Protein AF-A0A5B8YYS9-F1 (afdb_monomer_lite)

Structure (mmCIF, N/CA/C/O backbone):
data_AF-A0A5B8YYS9-F1
#
_entry.id   AF-A0A5B8YYS9-F1
#
loop_
_atom_site.group_PDB
_atom_site.id
_atom_site.type_symbol
_atom_site.label_atom_id
_atom_site.label_alt_id
_atom_site.label_comp_id
_atom_site.label_asym_id
_atom_site.label_entity_id
_atom_site.label_seq_id
_atom_site.pdbx_PDB_ins_code
_atom_site.Cartn_x
_atom_site.Cartn_y
_atom_site.Cartn_z
_atom_site.occupancy
_atom_site.B_iso_or_equiv
_atom_site.auth_seq_id
_atom_site.auth_comp_id
_atom_site.auth_asym_id
_atom_site.auth_atom_id
_atom_site.pdbx_PDB_model_num
ATOM 1 N N . GLY A 1 1 ? -18.883 -0.684 -18.710 1.00 26.62 1 GLY A N 1
ATOM 2 C CA . GLY A 1 1 ? -19.585 -1.918 -18.301 1.00 26.62 1 GLY A CA 1
ATOM 3 C C . GLY A 1 1 ? -18.703 -2.652 -17.319 1.00 26.62 1 GLY A C 1
ATOM 4 O O . GLY A 1 1 ? -17.551 -2.887 -17.649 1.00 26.62 1 GLY A O 1
ATOM 5 N N . GLY A 1 2 ? -19.198 -2.894 -16.104 1.00 34.56 2 GLY A N 1
ATOM 6 C CA . GLY A 1 2 ? -18.393 -3.260 -14.935 1.00 34.56 2 GLY A CA 1
ATOM 7 C C . GLY A 1 2 ? -17.534 -4.514 -15.106 1.00 34.56 2 GLY A C 1
ATOM 8 O O . GLY A 1 2 ? -18.063 -5.604 -15.291 1.00 34.56 2 GLY A O 1
ATOM 9 N N . LYS A 1 3 ? -16.212 -4.347 -15.001 1.00 38.50 3 LYS A N 1
ATOM 10 C CA . LYS A 1 3 ? -15.221 -5.416 -14.777 1.00 38.50 3 LYS A CA 1
ATOM 11 C C . LYS A 1 3 ? -14.017 -4.896 -13.969 1.00 38.50 3 LYS A C 1
ATOM 13 O O . LYS A 1 3 ? -12.880 -5.212 -14.281 1.00 38.50 3 LYS A O 1
ATOM 18 N N . ALA A 1 4 ? -14.258 -4.069 -12.950 1.00 41.12 4 ALA A N 1
ATOM 19 C CA . ALA A 1 4 ? -13.189 -3.593 -12.058 1.00 41.12 4 ALA A CA 1
ATOM 20 C C . ALA A 1 4 ? -12.926 -4.534 -10.864 1.00 41.12 4 ALA A C 1
ATOM 22 O O . ALA A 1 4 ? -11.917 -4.411 -10.179 1.00 41.12 4 ALA A O 1
ATOM 23 N N . LEU A 1 5 ? -13.802 -5.515 -10.623 1.00 44.19 5 LEU A N 1
ATOM 24 C CA . LEU A 1 5 ? -13.553 -6.563 -9.637 1.00 44.19 5 LEU A CA 1
ATOM 25 C C . LEU A 1 5 ? -12.814 -7.703 -10.335 1.00 44.19 5 LEU A C 1
ATOM 27 O O . LEU A 1 5 ? -13.316 -8.220 -11.336 1.00 44.19 5 LEU A O 1
ATOM 31 N N . LYS A 1 6 ? -11.639 -8.094 -9.817 1.00 52.62 6 LYS A N 1
ATOM 32 C CA . LYS A 1 6 ? -10.953 -9.335 -10.216 1.00 52.62 6 LYS A CA 1
ATOM 33 C C . LYS A 1 6 ? -11.982 -10.473 -10.137 1.00 52.62 6 LYS A C 1
ATOM 35 O O . LYS A 1 6 ? -12.333 -10.917 -9.047 1.00 52.62 6 LYS A O 1
ATOM 40 N N . LEU A 1 7 ? -12.517 -10.892 -11.287 1.00 55.00 7 LEU A N 1
ATOM 41 C CA . LEU A 1 7 ? -13.361 -12.081 -11.388 1.00 55.00 7 LEU A CA 1
ATOM 42 C C . LEU A 1 7 ? -12.567 -13.258 -10.808 1.00 55.00 7 LEU A C 1
ATOM 44 O O . LEU A 1 7 ? -11.344 -13.262 -10.961 1.00 55.00 7 LEU A O 1
ATOM 48 N N . PRO A 1 8 ? -13.209 -14.243 -10.155 1.00 60.12 8 PRO A N 1
ATOM 49 C CA . PRO A 1 8 ? -12.494 -15.412 -9.664 1.00 60.12 8 PRO A CA 1
ATOM 50 C C . PRO A 1 8 ? -11.704 -16.040 -10.819 1.00 60.12 8 PRO A C 1
ATOM 52 O O . PRO A 1 8 ? -12.274 -16.506 -11.806 1.00 60.12 8 PRO A O 1
ATOM 55 N N . ILE A 1 9 ? -10.376 -15.979 -10.714 1.00 67.06 9 ILE A N 1
ATOM 56 C CA . ILE A 1 9 ? -9.458 -16.512 -11.717 1.00 67.06 9 ILE A CA 1
ATOM 57 C C . ILE A 1 9 ? -9.332 -18.003 -11.426 1.00 67.06 9 ILE A C 1
ATOM 59 O O . ILE A 1 9 ? -8.977 -18.393 -10.316 1.00 67.06 9 ILE A O 1
ATOM 63 N N . ALA A 1 10 ? -9.641 -18.848 -12.405 1.00 74.50 10 ALA A N 1
ATOM 64 C CA . ALA A 1 10 ? -9.406 -20.277 -12.268 1.00 74.50 10 ALA A CA 1
ATOM 65 C C . ALA A 1 10 ? -7.897 -20.555 -12.323 1.00 74.50 10 ALA A C 1
ATOM 67 O O . ALA A 1 10 ? -7.208 -20.080 -13.228 1.00 74.50 10 ALA A O 1
ATOM 68 N N . TYR A 1 11 ? -7.385 -21.344 -11.378 1.00 79.06 11 TYR A N 1
ATOM 69 C CA . TYR A 1 11 ? -6.013 -21.832 -11.441 1.00 79.06 11 TYR A CA 1
ATOM 70 C C . TYR A 1 11 ? -5.857 -22.806 -12.616 1.00 79.06 11 TYR A C 1
ATOM 72 O O . TYR A 1 11 ? -6.584 -23.792 -12.706 1.00 79.06 11 TYR A O 1
ATOM 80 N N . GLN A 1 12 ? -4.920 -22.521 -13.522 1.00 80.38 12 GLN A N 1
ATOM 81 C CA . GLN A 1 12 ? -4.641 -23.342 -14.712 1.00 80.38 12 GLN A CA 1
ATOM 82 C C . GLN A 1 12 ? -3.213 -23.918 -14.716 1.00 80.38 12 GLN A C 1
ATOM 84 O O . GLN A 1 12 ? -2.755 -24.426 -15.738 1.00 80.38 12 GLN A O 1
ATOM 89 N N . GLY A 1 13 ? -2.490 -23.793 -13.598 1.00 79.94 13 GLY A N 1
ATOM 90 C CA . GLY A 1 13 ? -1.124 -24.294 -13.449 1.00 79.94 13 GLY A CA 1
ATOM 91 C C . GLY A 1 13 ? -1.053 -25.757 -13.004 1.00 79.94 13 GLY A C 1
ATOM 92 O O . GLY A 1 13 ? -2.068 -26.426 -12.811 1.00 79.94 13 GLY A O 1
ATOM 93 N N . SER A 1 14 ? 0.172 -26.251 -12.836 1.00 85.75 14 SER A N 1
ATOM 94 C CA . SER A 1 14 ? 0.454 -27.599 -12.337 1.00 85.75 14 SER A CA 1
ATOM 95 C C . SER A 1 14 ? 0.008 -27.776 -10.881 1.00 85.75 14 SER A C 1
ATOM 97 O O . SER A 1 14 ? 0.222 -26.903 -10.049 1.00 85.75 14 SER A O 1
ATOM 99 N N . ILE A 1 15 ? -0.590 -28.924 -10.545 1.00 87.75 15 ILE A N 1
ATOM 100 C CA . ILE A 1 15 ? -1.061 -29.219 -9.180 1.00 87.75 15 ILE A CA 1
ATOM 101 C C . ILE A 1 15 ? 0.126 -29.647 -8.303 1.00 87.75 15 ILE A C 1
ATOM 103 O O . ILE A 1 15 ? 0.276 -30.810 -7.936 1.00 87.75 15 ILE A O 1
ATOM 107 N N . ASP A 1 16 ? 0.988 -28.691 -7.981 1.00 90.88 16 ASP A N 1
ATOM 108 C CA . ASP A 1 16 ? 2.081 -28.834 -7.028 1.00 90.88 16 ASP A CA 1
ATOM 109 C C . ASP A 1 16 ? 2.123 -27.641 -6.071 1.00 90.88 16 ASP A C 1
ATOM 111 O O . ASP A 1 16 ? 1.700 -26.527 -6.392 1.00 90.88 16 ASP A O 1
ATOM 115 N N . ILE A 1 17 ? 2.613 -27.900 -4.856 1.00 88.12 17 ILE A N 1
ATOM 116 C CA . ILE A 1 17 ? 2.619 -26.922 -3.762 1.00 88.12 17 ILE A CA 1
ATOM 117 C C . ILE A 1 17 ? 3.309 -25.607 -4.181 1.00 88.12 17 ILE A C 1
ATOM 119 O O . ILE A 1 17 ? 2.705 -24.554 -3.971 1.00 88.12 17 ILE A O 1
ATOM 123 N N . PRO A 1 18 ? 4.509 -25.610 -4.799 1.00 87.75 18 PRO A N 1
ATOM 124 C CA . PRO A 1 18 ? 5.159 -24.377 -5.245 1.00 87.75 18 PRO A CA 1
ATOM 125 C C . PRO A 1 18 ? 4.313 -23.532 -6.204 1.00 87.75 18 PRO A C 1
ATOM 127 O O . PRO A 1 18 ? 4.156 -22.328 -5.977 1.00 87.75 18 PRO A O 1
ATOM 130 N N . ASN A 1 19 ? 3.741 -24.137 -7.249 1.00 79.19 19 ASN A N 1
ATOM 131 C CA . ASN A 1 19 ? 2.972 -23.397 -8.248 1.00 79.19 19 ASN A CA 1
ATOM 132 C C . ASN A 1 19 ? 1.630 -22.893 -7.695 1.00 79.19 19 ASN A C 1
ATOM 134 O O . ASN A 1 19 ? 1.211 -21.783 -8.030 1.00 79.19 19 ASN A O 1
ATOM 138 N N . ILE A 1 20 ? 0.975 -23.656 -6.816 1.00 86.44 20 ILE A N 1
ATOM 139 C CA . ILE A 1 20 ? -0.257 -23.225 -6.138 1.00 86.44 20 ILE A CA 1
ATOM 140 C C . ILE A 1 20 ? 0.032 -22.061 -5.185 1.00 86.44 20 ILE A C 1
ATOM 142 O O . ILE A 1 20 ? -0.716 -21.081 -5.166 1.00 86.44 20 ILE A O 1
ATOM 146 N N . LEU A 1 21 ? 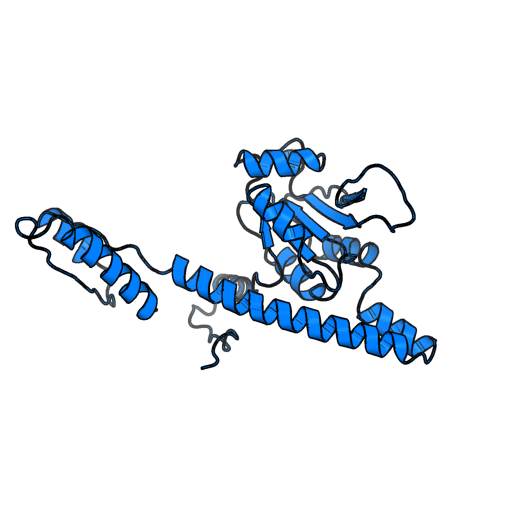1.118 -22.134 -4.409 1.00 83.19 21 LEU A N 1
ATOM 147 C CA . LEU A 1 21 ? 1.503 -21.072 -3.475 1.00 83.19 21 LEU A CA 1
ATOM 148 C C . LEU A 1 21 ? 1.897 -19.791 -4.209 1.00 83.19 21 LEU A C 1
ATOM 150 O O . LEU A 1 21 ? 1.438 -18.713 -3.840 1.00 83.19 21 LEU A O 1
ATOM 154 N N . SER A 1 22 ? 2.709 -19.900 -5.263 1.00 80.56 22 SER A N 1
ATOM 155 C CA . SER A 1 22 ? 3.102 -18.754 -6.085 1.00 80.56 22 SER A CA 1
ATOM 156 C C . SER A 1 22 ? 1.881 -18.060 -6.691 1.00 80.56 22 SER A C 1
ATOM 158 O O . SER A 1 22 ? 1.742 -16.840 -6.574 1.00 80.56 22 SER A O 1
ATOM 160 N N . TRP A 1 23 ? 0.948 -18.837 -7.249 1.00 80.81 23 TRP A N 1
ATOM 161 C CA . TRP A 1 23 ? -0.298 -18.299 -7.780 1.00 80.81 23 TRP A CA 1
ATOM 162 C C . TRP A 1 23 ? -1.154 -17.643 -6.693 1.00 80.81 23 TRP A C 1
ATOM 164 O O . TRP A 1 23 ? -1.556 -16.493 -6.851 1.00 80.81 23 TRP A O 1
ATOM 174 N N . SER A 1 24 ? -1.349 -18.310 -5.553 1.00 82.25 24 SER A N 1
ATOM 175 C CA . SER A 1 24 ? -2.135 -17.772 -4.434 1.00 82.25 24 SER A CA 1
ATOM 176 C C . SER A 1 24 ? -1.579 -16.437 -3.928 1.00 82.25 24 SER A C 1
ATOM 178 O O . SER A 1 24 ? -2.341 -15.508 -3.669 1.00 82.25 24 SER A O 1
ATOM 180 N N . LEU A 1 25 ? -0.251 -16.304 -3.838 1.00 80.38 25 LEU A N 1
ATOM 181 C CA . LEU A 1 25 ? 0.405 -15.049 -3.459 1.00 80.38 25 LEU A CA 1
ATOM 182 C C . LEU A 1 25 ? 0.214 -13.954 -4.516 1.00 80.38 25 LEU A C 1
ATOM 184 O O . LEU A 1 25 ? -0.001 -12.801 -4.151 1.00 80.38 25 LEU A O 1
ATOM 188 N N . SER A 1 26 ? 0.240 -14.302 -5.807 1.00 76.00 26 SER A N 1
ATOM 189 C CA . SER A 1 26 ? -0.022 -13.353 -6.901 1.00 76.00 26 SER A CA 1
ATOM 190 C C . SER A 1 26 ? -1.466 -12.836 -6.926 1.00 76.00 26 SER A C 1
ATOM 192 O O . SER A 1 26 ? -1.740 -11.760 -7.456 1.00 76.00 26 SER A O 1
ATOM 194 N N . CYS A 1 27 ? -2.403 -13.578 -6.330 1.00 79.25 27 CYS A N 1
ATOM 195 C CA . CYS A 1 27 ? -3.799 -13.165 -6.231 1.00 79.25 27 CYS A CA 1
ATOM 196 C C . CYS A 1 27 ? -4.036 -12.090 -5.161 1.00 79.25 27 CYS A C 1
ATOM 198 O O . CYS A 1 27 ? -5.077 -11.430 -5.200 1.00 79.25 27 CYS A O 1
ATOM 200 N N . ILE A 1 28 ? -3.101 -11.882 -4.226 1.00 82.00 28 ILE A N 1
ATOM 201 C CA . ILE A 1 28 ? -3.232 -10.836 -3.209 1.00 82.00 28 ILE A CA 1
ATOM 202 C C . ILE A 1 28 ? -3.090 -9.476 -3.897 1.00 82.00 28 ILE A C 1
ATOM 204 O O . ILE A 1 28 ? -2.029 -9.124 -4.406 1.00 82.00 28 ILE A O 1
ATOM 208 N N . SER A 1 29 ? -4.181 -8.710 -3.929 1.00 81.06 29 SER A N 1
ATOM 209 C CA . SER A 1 29 ? -4.201 -7.387 -4.555 1.00 81.06 29 SER A CA 1
ATOM 210 C C . SER A 1 29 ? -3.235 -6.425 -3.858 1.00 81.06 29 SER A C 1
ATOM 212 O O . SER A 1 29 ? -3.155 -6.401 -2.633 1.00 81.06 29 SER A O 1
ATOM 214 N N . SER A 1 30 ? -2.564 -5.565 -4.616 1.00 83.56 30 SER A N 1
ATOM 215 C CA . SER A 1 30 ? -1.793 -4.437 -4.079 1.00 83.56 30 SER A CA 1
ATOM 216 C C . SER A 1 30 ? -2.654 -3.195 -3.806 1.00 83.56 30 SER A C 1
ATOM 218 O O . SER A 1 30 ? -2.122 -2.188 -3.354 1.00 83.56 30 SER A O 1
ATOM 220 N N . SER A 1 31 ? -3.976 -3.251 -4.025 1.00 84.69 31 SER A N 1
ATOM 221 C CA . SER A 1 31 ? -4.892 -2.097 -3.923 1.00 84.69 31 SER A CA 1
ATOM 222 C C . SER A 1 31 ? -4.945 -1.408 -2.568 1.00 84.69 31 SER A C 1
ATOM 224 O O . SER A 1 31 ? -5.160 -0.203 -2.519 1.00 84.69 31 SER A O 1
ATOM 226 N N . ALA A 1 32 ? -4.691 -2.134 -1.482 1.00 89.00 32 ALA A N 1
ATOM 227 C CA . ALA A 1 32 ? -4.615 -1.555 -0.144 1.00 89.00 32 ALA A CA 1
ATOM 228 C C . ALA A 1 32 ? -3.239 -0.938 0.175 1.00 89.00 32 ALA A C 1
ATOM 230 O O . ALA A 1 32 ? -3.023 -0.513 1.301 1.00 89.00 32 ALA A O 1
ATOM 231 N N . THR A 1 33 ? -2.293 -0.919 -0.772 1.00 93.00 33 THR A N 1
ATOM 232 C CA . THR A 1 33 ? -0.940 -0.366 -0.595 1.00 93.00 33 THR A CA 1
ATOM 233 C C . THR A 1 33 ? -0.590 0.646 -1.678 1.00 93.00 33 THR A C 1
ATOM 235 O O . THR A 1 33 ? -1.014 0.519 -2.826 1.00 93.00 33 THR A O 1
ATOM 238 N N . HIS A 1 34 ? 0.235 1.633 -1.345 1.00 92.62 34 HIS A N 1
ATOM 239 C CA . HIS A 1 34 ? 0.765 2.610 -2.297 1.00 92.62 34 HIS A CA 1
ATOM 240 C C . HIS A 1 34 ? 2.277 2.467 -2.424 1.00 92.62 34 HIS A C 1
ATOM 242 O O . HIS A 1 34 ? 2.970 2.251 -1.432 1.00 92.62 34 HIS A O 1
ATOM 248 N N . ARG A 1 35 ? 2.802 2.539 -3.651 1.00 92.06 35 ARG A N 1
ATOM 249 C CA . ARG A 1 35 ? 4.248 2.467 -3.893 1.00 92.06 35 ARG A CA 1
ATOM 250 C C . ARG A 1 35 ? 4.806 3.880 -3.954 1.00 92.06 35 ARG A C 1
ATOM 252 O O . ARG A 1 35 ? 4.309 4.691 -4.723 1.00 92.06 35 ARG A O 1
ATOM 259 N N . ILE A 1 36 ? 5.832 4.135 -3.157 1.00 94.62 36 ILE A N 1
ATOM 260 C CA . ILE A 1 36 ? 6.421 5.454 -2.957 1.00 94.62 36 ILE A CA 1
ATOM 261 C C . ILE A 1 36 ? 7.862 5.404 -3.457 1.00 94.62 36 ILE A C 1
ATOM 263 O O . ILE A 1 36 ? 8.711 4.746 -2.855 1.00 94.62 36 ILE A O 1
ATOM 267 N N . HIS A 1 37 ? 8.147 6.074 -4.569 1.00 92.25 37 HIS A N 1
ATOM 268 C CA . HIS A 1 37 ? 9.477 6.081 -5.187 1.00 92.25 37 HIS A CA 1
ATOM 269 C C . HIS A 1 37 ? 10.209 7.407 -4.986 1.00 92.25 37 HIS A C 1
ATOM 271 O O . HIS A 1 37 ? 11.427 7.473 -5.161 1.00 92.25 37 HIS A O 1
ATOM 277 N N . ASN A 1 38 ? 9.471 8.469 -4.679 1.00 92.88 38 ASN A N 1
ATOM 278 C CA . ASN A 1 38 ? 9.966 9.833 -4.581 1.00 92.88 38 ASN A CA 1
ATOM 279 C C . ASN A 1 38 ? 9.089 10.663 -3.622 1.00 92.88 38 ASN A C 1
ATOM 281 O O . ASN A 1 38 ? 8.085 10.177 -3.101 1.00 92.88 38 ASN A O 1
ATOM 285 N N . ASP A 1 39 ? 9.483 11.913 -3.390 1.00 91.88 39 ASP A N 1
ATOM 286 C CA . ASP A 1 39 ? 8.797 12.814 -2.458 1.00 91.88 39 ASP A CA 1
ATOM 287 C C . ASP A 1 39 ? 7.383 13.206 -2.886 1.00 91.88 39 ASP A C 1
ATOM 289 O O . ASP A 1 39 ? 6.530 13.433 -2.034 1.00 91.88 39 ASP A O 1
ATOM 293 N N . VAL A 1 40 ? 7.117 13.260 -4.192 1.00 93.75 40 VAL A N 1
ATOM 294 C CA . VAL A 1 40 ? 5.779 13.552 -4.718 1.00 93.75 40 VAL A CA 1
ATOM 295 C C . VAL A 1 40 ? 4.838 12.395 -4.389 1.00 93.75 40 VAL A C 1
ATOM 297 O O . VAL A 1 40 ? 3.749 12.619 -3.864 1.00 93.75 40 VAL A O 1
ATOM 300 N N . ASP A 1 41 ? 5.284 11.153 -4.597 1.00 94.25 41 ASP A N 1
ATOM 301 C CA . ASP A 1 41 ? 4.525 9.961 -4.204 1.00 94.25 41 ASP A CA 1
ATOM 302 C C . ASP A 1 41 ? 4.282 9.935 -2.685 1.00 94.25 41 ASP A C 1
ATOM 304 O O . ASP A 1 41 ? 3.207 9.541 -2.235 1.00 94.25 41 ASP A O 1
ATOM 308 N N . LEU A 1 42 ? 5.272 10.361 -1.891 1.00 93.81 42 LEU A N 1
ATOM 309 C CA . LEU A 1 42 ? 5.173 10.413 -0.432 1.00 93.81 42 LEU A CA 1
ATOM 310 C C . LEU A 1 42 ? 4.139 11.454 0.026 1.00 93.81 42 LEU A C 1
ATOM 312 O O . LEU A 1 42 ? 3.304 11.148 0.874 1.00 93.81 42 LEU A O 1
ATOM 316 N N . ALA A 1 43 ? 4.136 12.646 -0.572 1.00 92.06 43 ALA A N 1
ATOM 317 C CA . ALA A 1 43 ? 3.129 13.671 -0.300 1.00 92.06 43 ALA A CA 1
ATOM 318 C C . ALA A 1 43 ? 1.720 13.199 -0.702 1.00 92.06 43 ALA A C 1
ATOM 320 O O . ALA A 1 43 ? 0.760 13.351 0.054 1.00 92.06 43 ALA A O 1
ATOM 321 N N . HIS A 1 44 ? 1.583 12.549 -1.863 1.00 92.06 44 HIS A N 1
ATOM 322 C CA . HIS A 1 44 ? 0.312 11.952 -2.283 1.00 92.06 44 HIS A CA 1
ATOM 323 C C . HIS A 1 44 ? -0.148 10.818 -1.371 1.00 92.06 44 HIS A C 1
ATOM 325 O O . HIS A 1 44 ? -1.351 10.647 -1.185 1.00 92.06 44 HIS A O 1
ATOM 331 N N . PHE A 1 45 ? 0.783 10.047 -0.811 1.00 93.81 45 PHE A N 1
ATOM 332 C CA . PHE A 1 45 ? 0.487 9.025 0.183 1.00 93.81 45 PHE A CA 1
ATOM 333 C C . PHE A 1 45 ? -0.092 9.639 1.464 1.00 93.81 45 PHE A C 1
ATOM 335 O O . PHE A 1 45 ? -1.079 9.121 1.974 1.00 93.81 45 PHE A O 1
ATOM 342 N N . PHE A 1 46 ? 0.451 10.761 1.937 1.00 91.94 46 PHE A N 1
ATOM 343 C CA . PHE A 1 46 ? -0.057 11.460 3.123 1.00 91.94 46 PHE A CA 1
ATOM 344 C C . PHE A 1 46 ? -1.364 12.220 2.907 1.00 91.94 46 PHE A C 1
ATOM 346 O O . PHE A 1 46 ? -2.125 12.430 3.850 1.00 91.94 46 PHE A O 1
ATOM 353 N N . ALA A 1 47 ? -1.655 12.602 1.666 1.00 91.00 47 ALA A N 1
ATOM 354 C CA . ALA A 1 47 ? -2.916 13.231 1.294 1.00 91.00 47 ALA A CA 1
ATOM 355 C C . ALA A 1 47 ? -4.066 12.226 1.077 1.00 91.00 47 ALA A C 1
ATOM 357 O O . ALA A 1 47 ? -5.179 12.639 0.738 1.00 91.00 47 ALA A O 1
ATOM 358 N N . GLN A 1 48 ? -3.820 10.919 1.234 1.00 90.81 48 GLN A N 1
ATOM 359 C CA . GLN A 1 48 ? -4.853 9.907 1.035 1.00 90.81 48 GLN A CA 1
ATOM 360 C C . GLN A 1 48 ? -5.979 10.036 2.051 1.00 90.81 48 GLN A C 1
ATOM 362 O O . GLN A 1 48 ? -5.777 10.358 3.220 1.00 90.81 48 GLN A O 1
ATOM 367 N N . TYR A 1 49 ? -7.180 9.702 1.587 1.00 91.25 49 TYR A N 1
ATOM 368 C CA . TYR A 1 49 ? -8.378 9.614 2.415 1.00 91.25 49 TYR A CA 1
ATOM 369 C C . TYR A 1 49 ? -8.686 10.905 3.191 1.00 91.25 49 TYR A C 1
ATOM 371 O O . TYR A 1 49 ? -8.813 10.877 4.417 1.00 91.25 49 TYR A O 1
ATOM 379 N N . PRO A 1 50 ? -8.882 12.047 2.503 1.00 89.56 50 PRO A N 1
ATOM 380 C CA . PRO A 1 50 ? -9.071 13.353 3.141 1.00 89.56 50 PRO A CA 1
ATOM 381 C C . PRO A 1 50 ? -10.269 13.435 4.103 1.00 89.56 50 PRO A C 1
ATOM 383 O O . PRO A 1 50 ? -10.303 14.331 4.941 1.00 89.56 50 PRO A O 1
ATOM 386 N N . GLN A 1 51 ? -11.245 12.520 4.020 1.00 91.94 51 GLN A N 1
ATOM 387 C CA . GLN A 1 51 ? -12.345 12.439 4.997 1.00 91.94 51 GLN A CA 1
ATOM 388 C C . GLN A 1 51 ? -11.901 11.899 6.368 1.00 91.94 51 GLN A C 1
ATOM 390 O O . GLN A 1 51 ? -12.578 12.132 7.368 1.00 91.94 51 GLN A O 1
ATOM 395 N N . TYR A 1 52 ? -10.765 11.202 6.425 1.00 91.00 52 TYR A N 1
ATOM 396 C CA . TYR A 1 52 ? -10.179 10.637 7.638 1.00 91.00 52 TYR A CA 1
ATOM 397 C C . TYR A 1 52 ? -8.681 10.988 7.735 1.00 91.00 52 TYR A C 1
ATOM 399 O O . TYR A 1 52 ? -7.830 10.099 7.755 1.00 91.00 52 TYR A O 1
ATOM 407 N N . PRO A 1 53 ? -8.332 12.284 7.845 1.00 86.94 53 PRO A N 1
ATOM 408 C CA . 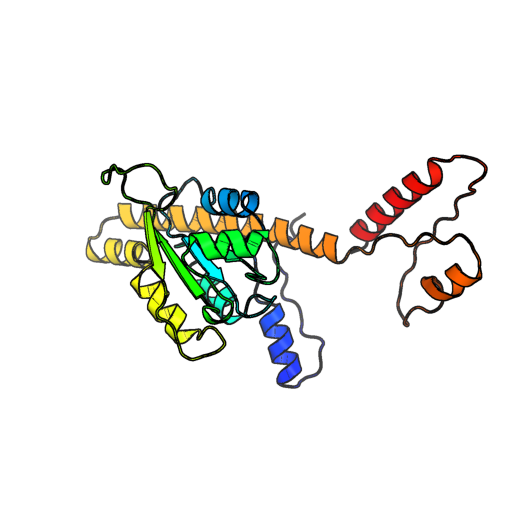PRO A 1 53 ? -6.947 12.760 7.772 1.00 86.94 53 PRO A CA 1
ATOM 409 C C . PRO A 1 53 ? -6.098 12.392 8.999 1.00 86.94 53 PRO A C 1
ATOM 411 O O . PRO A 1 53 ? -4.900 12.661 9.029 1.00 86.94 53 PRO A O 1
ATOM 414 N N . THR A 1 54 ? -6.719 11.836 10.040 1.00 87.94 54 THR A N 1
ATOM 415 C CA . THR A 1 54 ? -6.062 11.380 11.270 1.00 87.94 54 THR A CA 1
ATOM 416 C C . THR A 1 54 ? -5.740 9.887 11.249 1.00 87.94 54 THR A C 1
ATOM 418 O O . THR A 1 54 ? -5.212 9.374 12.237 1.00 87.94 54 THR A O 1
ATOM 421 N N . LEU A 1 55 ? -6.051 9.171 10.157 1.00 91.88 55 LEU A N 1
ATOM 422 C CA . LEU A 1 55 ? -5.694 7.759 10.046 1.00 91.88 55 LEU A CA 1
ATOM 423 C C . LEU A 1 55 ? -4.174 7.586 10.165 1.00 91.88 55 LEU A C 1
ATOM 425 O O . LEU A 1 55 ? -3.408 8.337 9.550 1.00 91.88 55 LEU A O 1
ATOM 429 N N . PRO A 1 56 ? -3.713 6.584 10.929 1.00 94.56 56 PRO A N 1
ATOM 430 C CA . PRO A 1 56 ? -2.301 6.267 10.973 1.00 94.56 56 PRO A CA 1
ATOM 431 C C . PRO A 1 56 ? -1.811 5.823 9.594 1.00 94.56 56 PRO A C 1
ATOM 433 O O . PRO A 1 56 ? -2.504 5.118 8.855 1.00 94.56 56 PRO A O 1
ATOM 436 N N . HIS A 1 57 ? -0.588 6.218 9.265 1.00 95.94 57 HIS A N 1
ATOM 437 C CA . HIS A 1 57 ? 0.081 5.830 8.032 1.00 95.94 57 HIS A CA 1
ATOM 438 C C . HIS A 1 57 ? 1.156 4.792 8.344 1.00 95.94 57 HIS A C 1
ATOM 440 O O . HIS A 1 57 ? 2.011 4.991 9.202 1.00 95.94 57 HIS A O 1
ATOM 446 N N . VAL A 1 58 ? 1.113 3.659 7.658 1.00 97.44 58 VAL A N 1
ATOM 447 C CA . VAL A 1 58 ? 2.043 2.549 7.832 1.00 97.44 58 VAL A CA 1
ATOM 448 C C . VAL A 1 58 ? 3.025 2.552 6.671 1.00 97.44 58 VAL A C 1
ATOM 450 O O . VAL A 1 58 ? 2.644 2.238 5.545 1.00 97.44 58 VAL A O 1
ATOM 453 N N . LEU A 1 59 ? 4.293 2.857 6.942 1.00 96.56 59 LEU A N 1
ATOM 454 C CA . LEU A 1 59 ? 5.359 2.802 5.942 1.00 96.56 59 LEU A CA 1
ATOM 455 C C . LEU A 1 59 ? 6.202 1.546 6.109 1.00 96.56 59 LEU A C 1
ATOM 457 O O . LEU A 1 59 ? 6.659 1.222 7.205 1.00 96.56 59 LEU A O 1
ATOM 461 N N . TYR A 1 60 ? 6.440 0.853 5.001 1.00 96.88 60 TYR A N 1
ATOM 462 C CA . TYR A 1 60 ? 7.281 -0.331 4.959 1.00 96.88 60 TYR A CA 1
ATOM 463 C C . TYR A 1 60 ? 8.443 -0.170 3.982 1.00 96.88 60 TYR A C 1
ATOM 465 O O . TYR A 1 60 ? 8.255 0.138 2.804 1.00 96.88 60 TYR A O 1
ATOM 473 N N . PHE A 1 61 ? 9.644 -0.441 4.480 1.00 95.38 61 PHE A N 1
ATOM 474 C CA . PHE A 1 61 ? 10.892 -0.445 3.730 1.00 95.38 61 PHE A CA 1
ATOM 475 C C . PHE A 1 61 ? 11.363 -1.902 3.613 1.00 95.38 61 PHE A C 1
ATOM 477 O O . PHE A 1 61 ? 11.918 -2.451 4.571 1.00 95.38 61 PHE A O 1
ATOM 484 N N . PRO A 1 62 ? 11.092 -2.583 2.487 1.00 93.75 62 PRO A N 1
ATOM 485 C CA . PRO A 1 62 ? 11.479 -3.972 2.299 1.00 93.75 62 PRO A CA 1
ATOM 486 C C . PRO A 1 62 ? 12.991 -4.116 2.113 1.00 93.75 62 PRO A C 1
ATOM 488 O O . PRO A 1 62 ? 13.635 -3.282 1.486 1.00 93.75 62 PRO A O 1
ATOM 491 N N . SER A 1 63 ? 13.538 -5.252 2.551 1.00 90.69 63 SER A N 1
ATOM 492 C CA . SER A 1 63 ? 14.915 -5.668 2.240 1.00 90.69 63 SER A CA 1
ATOM 493 C C . SER A 1 63 ? 15.104 -6.106 0.778 1.00 90.69 63 SER A C 1
ATOM 495 O O . SER A 1 63 ? 16.226 -6.302 0.321 1.00 90.69 63 SER A O 1
ATOM 497 N N . LYS A 1 64 ? 14.008 -6.286 0.029 1.00 87.94 64 LYS A N 1
ATOM 498 C CA . LYS A 1 64 ? 13.991 -6.731 -1.372 1.00 87.94 64 LYS A CA 1
ATOM 499 C C . LYS A 1 64 ? 13.177 -5.769 -2.238 1.00 87.94 64 LYS A C 1
ATOM 501 O O . LYS A 1 64 ? 12.356 -5.010 -1.739 1.00 87.94 64 LYS A O 1
ATOM 506 N N . SER A 1 65 ? 13.344 -5.849 -3.557 1.00 82.25 65 SER A N 1
ATOM 507 C CA . SER A 1 65 ? 12.644 -4.988 -4.526 1.00 82.25 65 SER A CA 1
ATOM 508 C C . SER A 1 65 ? 11.139 -5.270 -4.681 1.00 82.25 65 SER A C 1
ATOM 510 O O . SER A 1 65 ? 10.433 -4.530 -5.370 1.00 82.25 65 SER A O 1
ATOM 512 N N . TYR A 1 66 ? 10.626 -6.327 -4.044 1.00 83.19 66 TYR A N 1
ATOM 513 C CA . TYR A 1 66 ? 9.212 -6.697 -4.066 1.00 83.19 66 TYR A CA 1
ATOM 514 C C . TYR A 1 66 ? 8.556 -6.533 -2.692 1.00 83.19 66 TYR A C 1
ATOM 516 O O . TYR A 1 66 ? 9.196 -6.677 -1.651 1.00 83.19 66 TYR A O 1
ATOM 524 N N . THR A 1 67 ? 7.243 -6.301 -2.698 1.00 87.94 67 THR A N 1
ATOM 525 C CA . THR A 1 67 ? 6.430 -6.270 -1.480 1.00 87.94 67 THR A CA 1
ATOM 526 C C . THR A 1 67 ? 6.046 -7.699 -1.080 1.00 87.94 67 THR A C 1
ATOM 528 O O . THR A 1 67 ? 5.430 -8.404 -1.880 1.00 87.94 67 THR A O 1
ATOM 531 N N . PRO A 1 68 ? 6.389 -8.171 0.130 1.00 88.31 68 PRO A N 1
ATOM 532 C CA . PRO A 1 68 ? 6.067 -9.522 0.563 1.00 88.31 68 PRO A CA 1
ATOM 533 C C . PRO A 1 68 ? 4.558 -9.687 0.776 1.00 88.31 68 PRO A C 1
ATOM 535 O O . PRO A 1 68 ? 3.897 -8.805 1.325 1.00 88.31 68 PRO A O 1
ATOM 538 N N . GLY A 1 69 ? 4.023 -10.859 0.417 1.00 87.44 69 GLY A N 1
ATOM 539 C CA . GLY A 1 69 ? 2.591 -11.160 0.549 1.00 87.44 69 GLY A CA 1
ATOM 540 C C . GLY A 1 69 ? 2.056 -11.019 1.978 1.00 87.44 69 GLY A C 1
ATOM 541 O O . GLY A 1 69 ? 0.913 -10.620 2.162 1.00 87.44 69 GLY A O 1
ATOM 542 N N . GLY A 1 70 ? 2.897 -11.250 2.995 1.00 90.69 70 GLY A N 1
ATOM 543 C CA . GLY A 1 70 ? 2.536 -11.002 4.394 1.00 90.69 70 GLY A CA 1
ATOM 544 C C . GLY A 1 70 ? 2.195 -9.535 4.675 1.00 90.69 70 GLY A C 1
ATOM 545 O O . GLY A 1 70 ? 1.213 -9.265 5.357 1.00 90.69 70 GLY A O 1
ATOM 546 N N . TYR A 1 71 ? 2.942 -8.586 4.104 1.00 93.56 71 TYR A N 1
ATOM 547 C CA . TYR A 1 71 ? 2.640 -7.159 4.243 1.00 93.56 71 TYR A CA 1
ATOM 548 C C . TYR A 1 71 ? 1.363 -6.774 3.485 1.00 93.56 71 TYR A C 1
ATOM 550 O O . TYR A 1 71 ? 0.528 -6.058 4.027 1.00 93.56 71 TYR A O 1
ATOM 558 N N . LEU A 1 72 ? 1.160 -7.314 2.277 1.00 92.31 72 LEU A N 1
ATOM 559 C CA . LEU A 1 72 ? -0.088 -7.109 1.530 1.00 92.31 72 LEU A CA 1
ATOM 560 C C . LEU A 1 72 ? -1.306 -7.662 2.291 1.00 92.31 72 LEU A C 1
ATOM 562 O O . LEU A 1 72 ? -2.361 -7.043 2.329 1.00 92.31 72 LEU A O 1
ATOM 566 N N . ALA A 1 73 ? -1.179 -8.813 2.949 1.00 92.25 73 ALA A N 1
ATOM 567 C CA . ALA A 1 73 ? -2.257 -9.350 3.775 1.00 92.25 73 ALA A CA 1
ATOM 568 C C . ALA A 1 73 ? -2.565 -8.451 4.988 1.00 92.25 73 ALA A C 1
ATOM 570 O O . ALA A 1 73 ? -3.726 -8.316 5.376 1.00 92.25 73 ALA A O 1
ATOM 571 N N . LEU A 1 74 ? -1.543 -7.827 5.587 1.00 95.19 74 LEU A N 1
ATOM 572 C CA . LEU A 1 74 ? -1.724 -6.857 6.671 1.00 95.19 74 LEU A CA 1
ATOM 573 C C . LEU A 1 74 ? -2.422 -5.587 6.181 1.00 95.19 74 LEU A C 1
ATOM 575 O O . LEU A 1 74 ? -3.345 -5.131 6.850 1.00 95.19 74 LEU A O 1
ATOM 579 N N . SER A 1 75 ? -2.045 -5.057 5.017 1.00 95.56 75 SER A N 1
ATOM 580 C CA . SER A 1 75 ? -2.691 -3.857 4.479 1.00 95.56 75 SER A CA 1
ATOM 581 C C . SER A 1 75 ? -4.174 -4.081 4.200 1.00 95.56 75 SER A C 1
ATOM 583 O O . SER A 1 75 ? -4.986 -3.246 4.576 1.00 95.56 75 SER A O 1
ATOM 585 N N . HIS A 1 76 ? -4.557 -5.242 3.654 1.00 92.44 76 HIS A N 1
ATOM 586 C CA . HIS A 1 76 ? -5.972 -5.607 3.488 1.00 92.44 76 HIS A CA 1
ATOM 587 C C . HIS A 1 76 ? -6.709 -5.739 4.819 1.00 92.44 76 HIS A C 1
ATOM 589 O O . HIS A 1 76 ? -7.854 -5.309 4.937 1.00 92.44 76 HIS A O 1
ATOM 595 N N . ARG A 1 77 ? -6.060 -6.308 5.841 1.00 93.94 77 ARG A N 1
ATOM 596 C CA . ARG A 1 77 ? -6.665 -6.484 7.168 1.00 93.94 77 ARG A CA 1
ATOM 597 C C . ARG A 1 77 ? -7.012 -5.155 7.839 1.00 93.94 77 ARG A C 1
ATOM 599 O O . ARG A 1 77 ? -8.025 -5.088 8.526 1.00 93.94 77 ARG A O 1
ATOM 606 N N . PHE A 1 78 ? -6.182 -4.136 7.648 1.00 95.44 78 PHE A N 1
ATOM 607 C CA . PHE A 1 78 ? -6.337 -2.810 8.252 1.00 95.44 78 PHE A CA 1
ATOM 608 C C . PHE A 1 78 ? -6.765 -1.748 7.228 1.00 95.44 78 PHE A C 1
ATOM 610 O O . PHE A 1 78 ? -6.622 -0.556 7.482 1.00 95.44 78 PHE A O 1
ATOM 617 N N . ALA A 1 79 ? -7.311 -2.152 6.077 1.00 93.12 79 ALA A N 1
ATOM 618 C CA . ALA A 1 79 ? -7.576 -1.243 4.961 1.00 93.12 79 ALA A CA 1
ATOM 619 C C . ALA A 1 79 ? -8.630 -0.166 5.269 1.00 93.12 79 ALA A C 1
ATOM 621 O O . ALA A 1 79 ? -8.756 0.797 4.525 1.00 93.12 79 ALA A O 1
ATOM 622 N N . SER A 1 80 ? -9.414 -0.331 6.340 1.00 94.38 80 SER A N 1
ATOM 623 C CA . SER A 1 80 ? -10.360 0.684 6.830 1.00 94.38 80 SER A CA 1
ATOM 624 C C . SER A 1 80 ? -9.822 1.526 7.990 1.00 94.38 80 SER A C 1
ATOM 626 O O . SER A 1 80 ? -10.492 2.467 8.408 1.00 94.38 80 SER A O 1
ATOM 628 N N . ASP A 1 81 ? -8.647 1.182 8.517 1.00 95.38 81 ASP A N 1
ATOM 629 C CA . ASP A 1 81 ? -8.136 1.678 9.798 1.00 95.38 81 ASP A CA 1
ATOM 630 C C . ASP A 1 81 ? -6.771 2.370 9.677 1.00 95.38 81 ASP A C 1
ATOM 632 O O . ASP A 1 81 ? -6.348 3.046 10.612 1.00 95.38 81 ASP A O 1
ATOM 636 N N . ALA A 1 82 ? -6.074 2.211 8.550 1.00 95.81 82 ALA A N 1
ATOM 637 C CA . ALA A 1 82 ? -4.786 2.839 8.288 1.00 95.81 82 ALA A CA 1
ATOM 638 C C . ALA A 1 82 ? -4.501 2.945 6.782 1.00 95.81 82 ALA A C 1
ATOM 640 O O . ALA A 1 82 ? -5.096 2.239 5.964 1.00 95.81 82 ALA A O 1
ATOM 641 N N . VAL A 1 83 ? -3.547 3.802 6.424 1.00 95.50 83 VAL A N 1
ATOM 642 C CA . VAL A 1 83 ? -3.042 3.956 5.051 1.00 95.50 83 VAL A CA 1
ATOM 643 C C . VAL A 1 83 ? -1.720 3.212 4.931 1.00 95.50 83 VAL A C 1
ATOM 645 O O . VAL A 1 83 ? -0.827 3.437 5.740 1.00 95.50 83 VAL A O 1
ATOM 648 N N . PHE A 1 84 ? -1.557 2.327 3.946 1.00 97.12 84 PHE A N 1
ATOM 649 C CA . PHE A 1 84 ? -0.335 1.525 3.810 1.00 97.12 84 PHE A CA 1
ATOM 650 C C . PHE A 1 84 ? 0.502 1.966 2.612 1.00 97.12 84 PHE A C 1
ATOM 652 O O . PHE A 1 84 ? 0.016 2.034 1.484 1.00 97.12 84 PHE A O 1
ATOM 659 N N . GLY A 1 85 ? 1.782 2.226 2.856 1.00 96.19 85 GLY A N 1
ATOM 660 C CA . GLY A 1 85 ? 2.759 2.651 1.865 1.00 96.19 85 GLY A CA 1
ATOM 661 C C . GLY A 1 85 ? 4.006 1.774 1.897 1.00 96.19 85 GLY A C 1
ATOM 662 O O . GLY A 1 85 ? 4.473 1.352 2.954 1.00 96.19 85 GLY A O 1
ATOM 663 N N . VAL A 1 86 ? 4.572 1.507 0.725 1.00 96.31 86 VAL A N 1
ATOM 664 C CA . VAL A 1 86 ? 5.831 0.777 0.563 1.00 96.31 86 VAL A CA 1
ATOM 665 C C . VAL A 1 86 ? 6.824 1.675 -0.145 1.00 96.31 86 VAL A C 1
ATOM 667 O O . VAL A 1 86 ? 6.524 2.180 -1.225 1.00 96.31 86 VAL A O 1
ATOM 670 N N . VAL A 1 87 ? 8.020 1.801 0.419 1.00 95.94 87 VAL A N 1
ATOM 671 C CA . VAL A 1 87 ? 9.154 2.494 -0.201 1.00 95.94 87 VAL A CA 1
ATOM 672 C C . VAL A 1 87 ? 10.139 1.434 -0.705 1.00 95.94 87 VAL A C 1
ATOM 674 O O . VAL A 1 87 ? 11.032 1.018 0.037 1.00 95.94 87 VAL A O 1
ATOM 677 N N . PRO A 1 88 ? 9.961 0.892 -1.926 1.00 93.06 88 PRO A N 1
ATOM 678 C CA . PRO A 1 88 ? 10.860 -0.127 -2.447 1.00 93.06 88 PRO A CA 1
ATOM 679 C C . PRO A 1 88 ? 12.243 0.462 -2.751 1.00 93.06 88 PRO A C 1
ATOM 681 O O . PRO A 1 88 ? 12.379 1.643 -3.058 1.00 93.06 88 PRO A O 1
ATOM 684 N N . ASN A 1 89 ? 13.263 -0.399 -2.769 1.00 92.62 89 ASN A N 1
ATOM 685 C CA . ASN A 1 89 ? 14.610 -0.060 -3.246 1.00 92.62 89 ASN A CA 1
ATOM 686 C C . ASN A 1 89 ? 15.324 1.047 -2.444 1.00 92.62 89 ASN A C 1
ATOM 688 O O . ASN A 1 89 ? 16.177 1.748 -2.995 1.00 92.62 89 ASN A O 1
ATOM 692 N N . ALA A 1 90 ? 15.026 1.196 -1.150 1.00 92.19 90 ALA A N 1
ATOM 693 C CA . ALA A 1 90 ? 15.863 1.998 -0.259 1.00 92.19 90 ALA A CA 1
ATOM 694 C C . ALA A 1 90 ? 17.328 1.521 -0.350 1.00 92.19 90 ALA A C 1
ATOM 696 O O . ALA A 1 90 ? 17.588 0.318 -0.354 1.00 92.19 90 ALA A O 1
ATOM 697 N N . PHE A 1 91 ? 18.271 2.458 -0.492 1.00 94.38 91 PHE A N 1
ATOM 698 C CA . PHE A 1 91 ? 19.706 2.217 -0.740 1.00 94.38 91 PHE A CA 1
ATOM 699 C C . PHE A 1 91 ? 20.075 1.618 -2.105 1.00 94.38 91 PHE A C 1
ATOM 701 O O . PHE A 1 91 ? 21.258 1.474 -2.400 1.00 94.38 91 PHE A O 1
ATOM 708 N N . ALA A 1 92 ? 19.099 1.343 -2.972 1.00 92.94 92 ALA A N 1
ATOM 709 C CA . ALA A 1 92 ? 19.320 1.000 -4.379 1.00 92.94 92 ALA A CA 1
ATOM 710 C C . ALA A 1 92 ? 18.882 2.124 -5.340 1.00 92.94 92 ALA A C 1
ATOM 712 O O . ALA A 1 92 ? 19.376 2.194 -6.463 1.00 92.94 92 ALA A O 1
ATOM 713 N N . ALA A 1 93 ? 17.990 3.022 -4.905 1.00 92.81 93 ALA A N 1
ATOM 714 C CA . ALA A 1 93 ? 17.544 4.195 -5.655 1.00 92.81 93 ALA A CA 1
ATOM 715 C C . ALA A 1 93 ? 17.727 5.484 -4.822 1.00 92.81 93 ALA A C 1
ATOM 717 O O . ALA A 1 93 ? 17.285 5.510 -3.672 1.00 92.81 93 ALA A O 1
ATOM 718 N N . PRO A 1 94 ? 18.315 6.573 -5.369 1.00 94.44 94 PRO A N 1
ATOM 719 C CA . PRO A 1 94 ? 18.623 7.788 -4.602 1.00 94.44 94 PRO A CA 1
ATOM 720 C C . PRO A 1 94 ? 17.419 8.402 -3.874 1.00 94.44 94 PRO A C 1
ATOM 722 O O . PRO A 1 94 ? 17.505 8.690 -2.685 1.00 94.44 94 PRO A O 1
ATOM 725 N N . ASN A 1 95 ? 16.275 8.529 -4.552 1.00 95.75 95 ASN A N 1
ATOM 726 C CA . ASN A 1 95 ? 15.068 9.122 -3.966 1.00 95.75 95 ASN A CA 1
ATOM 727 C C . ASN A 1 95 ? 14.496 8.269 -2.822 1.00 95.75 95 ASN A C 1
ATOM 729 O O . ASN A 1 95 ? 14.165 8.793 -1.763 1.00 95.75 95 ASN A O 1
ATOM 733 N N . ALA A 1 96 ? 14.451 6.945 -2.996 1.00 93.75 96 ALA A N 1
ATOM 734 C CA . ALA A 1 96 ? 14.014 6.024 -1.946 1.00 93.75 96 ALA A CA 1
ATOM 735 C C . ALA A 1 96 ? 14.958 6.051 -0.729 1.00 93.75 96 ALA A C 1
ATOM 737 O O . ALA A 1 96 ? 14.503 5.953 0.409 1.00 93.75 96 ALA A O 1
ATOM 738 N N . THR A 1 97 ? 16.265 6.227 -0.957 1.00 95.56 97 THR A N 1
ATOM 739 C CA . THR A 1 97 ? 17.261 6.408 0.111 1.00 95.56 97 THR A CA 1
ATOM 740 C C . THR A 1 97 ? 17.018 7.686 0.907 1.00 95.56 97 THR A C 1
ATOM 742 O O . THR A 1 97 ? 17.044 7.636 2.132 1.00 95.56 97 THR A O 1
ATOM 745 N N . ILE A 1 98 ? 16.737 8.809 0.238 1.00 95.62 98 ILE A N 1
ATOM 746 C CA . ILE A 1 98 ? 16.426 10.081 0.910 1.00 95.62 98 ILE A CA 1
ATOM 747 C C . ILE A 1 98 ? 15.202 9.915 1.816 1.00 95.62 98 ILE A C 1
ATOM 749 O O . ILE A 1 98 ? 15.231 10.326 2.975 1.00 95.62 98 ILE A O 1
ATOM 753 N N . ILE A 1 99 ? 14.151 9.255 1.322 1.00 95.50 99 ILE A N 1
ATOM 754 C CA . ILE A 1 99 ? 12.947 8.976 2.113 1.00 95.50 99 ILE A CA 1
ATOM 755 C C . ILE A 1 99 ? 13.284 8.100 3.326 1.00 95.50 99 ILE A C 1
ATOM 757 O O . ILE A 1 99 ? 12.881 8.430 4.436 1.00 95.50 99 ILE A O 1
ATOM 761 N N . ALA A 1 100 ? 14.051 7.020 3.152 1.00 94.69 100 ALA A N 1
ATOM 762 C CA . ALA A 1 100 ? 14.465 6.153 4.260 1.00 94.69 100 ALA A CA 1
ATOM 763 C C . ALA A 1 100 ? 15.252 6.923 5.338 1.00 94.69 100 ALA A C 1
ATOM 765 O O . ALA A 1 100 ? 14.968 6.796 6.533 1.00 94.69 100 ALA A O 1
ATOM 766 N N . GLN A 1 101 ? 16.177 7.788 4.919 1.00 94.88 101 GLN A N 1
ATOM 767 C CA . GLN A 1 101 ? 16.995 8.601 5.819 1.00 94.88 101 GLN A CA 1
ATOM 768 C C . GLN A 1 101 ? 16.165 9.590 6.648 1.00 94.88 101 GLN A C 1
ATOM 770 O O . GLN A 1 101 ? 16.489 9.795 7.817 1.00 94.88 101 GLN A O 1
ATOM 775 N N . ARG A 1 102 ? 15.057 10.132 6.115 1.00 93.12 102 ARG A N 1
ATOM 776 C CA . ARG A 1 102 ? 14.121 10.976 6.892 1.00 93.12 102 ARG A CA 1
ATOM 777 C C . ARG A 1 102 ? 13.512 10.254 8.092 1.00 93.12 102 ARG A C 1
ATOM 779 O O . ARG A 1 102 ? 13.163 10.900 9.073 1.00 93.12 102 ARG A O 1
ATOM 786 N N . TYR A 1 103 ? 13.413 8.929 8.031 1.00 92.81 103 TYR A N 1
ATOM 787 C CA . TYR A 1 103 ? 12.887 8.096 9.112 1.00 92.81 103 TYR A CA 1
ATOM 788 C C . TYR A 1 103 ? 13.985 7.392 9.920 1.00 92.81 103 TYR A C 1
ATOM 790 O O . TYR A 1 103 ? 13.724 6.369 10.555 1.00 92.81 103 TYR A O 1
ATOM 798 N N . ASN A 1 104 ? 15.213 7.924 9.914 1.00 92.50 104 ASN A N 1
ATOM 799 C CA . ASN A 1 104 ? 16.367 7.368 10.631 1.00 92.50 104 ASN A CA 1
ATOM 800 C C . ASN A 1 104 ? 16.708 5.918 10.232 1.00 92.50 104 ASN A C 1
ATOM 802 O O . ASN A 1 104 ? 17.211 5.135 11.041 1.00 92.50 104 ASN A O 1
ATOM 806 N N . ILE A 1 105 ? 16.439 5.545 8.980 1.00 94.06 105 ILE A N 1
ATOM 807 C CA . ILE A 1 105 ? 16.926 4.307 8.366 1.00 94.06 105 ILE A CA 1
ATOM 808 C C . ILE A 1 105 ? 18.154 4.718 7.553 1.00 94.06 105 ILE A C 1
ATOM 810 O O . ILE A 1 105 ? 18.026 5.369 6.517 1.00 94.06 105 ILE A O 1
ATOM 814 N N . THR A 1 106 ? 19.352 4.418 8.056 1.00 93.56 106 THR A N 1
ATOM 815 C CA . THR A 1 106 ? 20.606 5.003 7.548 1.00 93.56 106 THR A CA 1
ATOM 816 C C . THR A 1 106 ? 21.418 4.047 6.684 1.00 93.56 106 THR A C 1
ATOM 818 O O . THR A 1 106 ? 22.203 4.514 5.857 1.00 93.56 106 THR A O 1
ATOM 821 N N . SER A 1 107 ? 21.211 2.734 6.817 1.00 92.62 107 SER A N 1
ATOM 822 C CA . SER A 1 107 ? 21.857 1.721 5.980 1.00 92.62 107 SER A CA 1
ATOM 823 C C . SER A 1 107 ? 20.916 0.582 5.583 1.00 92.62 107 SER A C 1
ATOM 825 O O . SER A 1 107 ? 19.836 0.395 6.150 1.00 92.62 107 SER A O 1
ATOM 827 N N . ILE A 1 108 ? 21.363 -0.220 4.612 1.00 91.75 108 ILE A N 1
ATOM 828 C CA . ILE A 1 108 ? 20.664 -1.431 4.166 1.00 91.75 108 ILE A CA 1
ATOM 829 C C . ILE A 1 108 ? 20.471 -2.454 5.297 1.00 91.75 108 ILE A C 1
ATOM 831 O O . ILE A 1 108 ? 19.493 -3.196 5.281 1.00 91.75 108 ILE A O 1
ATOM 835 N N . ASP A 1 109 ? 21.342 -2.446 6.311 1.00 90.31 109 ASP A N 1
ATOM 836 C CA . ASP A 1 109 ? 21.271 -3.348 7.470 1.00 90.31 109 ASP A CA 1
ATOM 837 C C . ASP A 1 109 ? 20.102 -3.014 8.405 1.00 90.31 109 ASP A C 1
ATOM 839 O O . ASP A 1 109 ? 19.713 -3.825 9.241 1.00 90.31 109 ASP A O 1
ATOM 843 N N . ASN A 1 110 ? 19.513 -1.823 8.264 1.00 90.88 110 ASN A N 1
ATOM 844 C CA . ASN A 1 110 ? 18.296 -1.447 8.976 1.00 90.88 110 ASN A CA 1
ATOM 845 C C . ASN A 1 110 ? 17.022 -1.987 8.309 1.00 90.88 110 ASN A C 1
ATOM 847 O O . ASN A 1 110 ? 15.927 -1.705 8.796 1.00 90.88 110 ASN A O 1
ATOM 851 N N . LEU A 1 111 ? 17.139 -2.703 7.187 1.00 91.88 111 LEU A N 1
ATOM 852 C CA . LEU A 1 111 ? 16.010 -3.286 6.471 1.00 91.88 111 LEU A CA 1
ATOM 853 C C . LEU A 1 111 ? 15.831 -4.774 6.829 1.00 91.88 111 LEU A C 1
ATOM 855 O O . LEU A 1 111 ? 16.814 -5.501 6.955 1.00 91.88 111 LEU A O 1
ATOM 859 N N . PRO A 1 112 ? 14.586 -5.281 6.884 1.00 93.88 112 PRO A N 1
ATOM 860 C CA . PRO A 1 112 ? 13.339 -4.564 6.628 1.00 93.88 112 PRO A CA 1
ATOM 861 C C . PRO A 1 112 ? 12.904 -3.682 7.810 1.00 93.88 112 PRO A C 1
ATOM 863 O O . PRO A 1 112 ? 13.011 -4.095 8.959 1.00 93.88 112 PRO A O 1
ATOM 866 N N . ALA A 1 113 ? 12.320 -2.516 7.524 1.00 94.44 113 ALA A N 1
ATOM 867 C CA . ALA A 1 113 ? 11.774 -1.619 8.546 1.00 94.44 113 ALA A CA 1
ATOM 868 C C . ALA A 1 113 ? 10.271 -1.393 8.347 1.00 94.44 113 ALA A C 1
ATOM 870 O O . ALA A 1 113 ? 9.808 -1.181 7.224 1.00 94.44 113 ALA A O 1
ATOM 871 N N . LEU A 1 114 ? 9.509 -1.421 9.442 1.00 96.38 114 LEU A N 1
ATOM 872 C CA . LEU A 1 114 ? 8.075 -1.133 9.468 1.00 96.38 114 LEU A CA 1
ATOM 873 C C . LEU A 1 114 ? 7.811 0.004 10.454 1.00 96.38 114 LEU A C 1
ATOM 875 O O . LEU A 1 114 ? 8.217 -0.076 11.613 1.00 96.38 114 LEU A O 1
ATOM 879 N N . LEU A 1 115 ? 7.126 1.045 9.995 1.00 96.31 115 LEU A N 1
ATOM 880 C CA . LEU A 1 115 ? 6.828 2.245 10.764 1.00 96.31 115 LEU A CA 1
ATOM 881 C C . LEU A 1 115 ? 5.318 2.475 10.819 1.00 96.31 115 LEU A C 1
ATOM 883 O O . LEU A 1 115 ? 4.622 2.241 9.833 1.00 96.31 115 LEU A O 1
ATOM 887 N N . VAL A 1 116 ? 4.836 2.991 11.946 1.00 96.81 116 VAL A N 1
ATOM 888 C CA . VAL A 1 116 ? 3.501 3.581 12.093 1.00 96.81 116 VAL A CA 1
ATOM 889 C C . VAL A 1 116 ? 3.676 5.062 12.397 1.00 96.81 116 VAL A C 1
ATOM 891 O O . VAL A 1 116 ? 4.382 5.437 13.331 1.00 96.81 116 VAL A O 1
ATOM 894 N N . LEU A 1 117 ? 3.039 5.896 11.591 1.00 94.75 117 LEU A N 1
ATOM 895 C CA . LEU A 1 117 ? 3.072 7.345 11.661 1.00 94.75 117 LEU A CA 1
ATOM 896 C C . LEU A 1 117 ? 1.708 7.830 12.147 1.00 94.75 117 LEU A C 1
ATOM 898 O O . LEU A 1 117 ? 0.685 7.528 11.529 1.00 94.75 117 LEU A O 1
ATOM 902 N N . HIS A 1 118 ? 1.696 8.593 13.234 1.00 91.38 118 HIS A N 1
ATOM 903 C CA . HIS A 1 118 ? 0.506 9.283 13.720 1.00 91.38 118 HIS A CA 1
ATOM 904 C C . HIS A 1 118 ? 0.668 10.784 13.526 1.00 91.38 118 HIS A C 1
ATOM 906 O O . HIS A 1 118 ? 1.710 11.354 13.856 1.00 91.38 118 HIS A O 1
ATOM 912 N N . LYS A 1 119 ? -0.379 11.405 12.992 1.00 83.88 119 LYS A N 1
ATOM 913 C CA . LYS A 1 119 ? -0.502 12.858 12.935 1.00 83.88 119 LYS A CA 1
ATOM 914 C C . LYS A 1 119 ? -0.714 13.382 14.358 1.00 83.88 119 LYS A C 1
ATOM 916 O O . LYS A 1 119 ? -1.470 12.742 15.099 1.00 83.88 119 LYS A O 1
ATOM 921 N N . ALA A 1 120 ? -0.072 14.483 14.761 1.00 67.94 120 ALA A N 1
ATOM 922 C CA . ALA A 1 120 ? -0.387 15.081 16.055 1.00 67.94 120 ALA A CA 1
ATOM 923 C C . ALA A 1 120 ? -1.864 15.473 16.128 1.00 67.94 120 ALA A C 1
ATOM 925 O O . ALA A 1 120 ? -2.509 15.797 15.122 1.00 67.94 120 ALA A O 1
ATOM 926 N N . ALA A 1 121 ? -2.403 15.440 17.345 1.00 60.59 121 ALA A N 1
ATOM 927 C CA . ALA A 1 121 ? -3.653 16.125 17.618 1.00 60.59 121 ALA A CA 1
ATOM 928 C C . ALA A 1 121 ? -3.439 17.635 17.421 1.00 60.59 121 ALA A C 1
ATOM 930 O O . ALA A 1 121 ? -2.346 18.143 17.655 1.00 60.59 121 ALA A O 1
ATOM 931 N N . ALA A 1 122 ? -4.488 18.358 17.021 1.00 56.06 122 ALA A N 1
ATOM 932 C CA . ALA A 1 122 ? -4.431 19.807 16.784 1.00 56.06 122 ALA A CA 1
ATOM 933 C C . ALA A 1 122 ? -3.979 20.632 18.014 1.00 56.06 122 ALA A C 1
ATOM 935 O O . ALA A 1 122 ? -3.690 21.821 17.886 1.00 56.06 122 ALA A O 1
ATOM 936 N N . ASP A 1 123 ? -3.912 19.995 19.182 1.00 54.25 123 ASP A N 1
ATOM 937 C CA . ASP A 1 123 ? -3.607 20.589 20.479 1.00 54.25 123 ASP A CA 1
ATOM 938 C C . ASP A 1 123 ? -2.093 20.564 20.792 1.00 54.25 123 ASP A C 1
ATOM 940 O O . ASP A 1 123 ? -1.623 21.323 21.641 1.00 54.25 123 ASP A O 1
ATOM 944 N N . ASP A 1 124 ? -1.318 19.736 20.082 1.00 55.06 124 ASP A N 1
ATOM 945 C CA . ASP A 1 124 ? 0.139 19.631 20.206 1.00 55.06 124 ASP A CA 1
ATOM 946 C C . ASP A 1 124 ? 0.802 20.591 19.203 1.00 55.06 124 ASP A C 1
ATOM 948 O O . ASP A 1 124 ? 1.322 20.200 18.159 1.00 55.06 124 ASP A O 1
ATOM 952 N N . ILE A 1 125 ? 0.733 21.892 19.497 1.00 48.41 125 ILE A N 1
ATOM 953 C CA . ILE A 1 125 ? 1.330 22.944 18.665 1.00 48.41 125 ILE A CA 1
ATOM 954 C C . ILE A 1 125 ? 2.856 22.932 18.849 1.00 48.41 125 ILE A C 1
ATOM 956 O O . ILE A 1 125 ? 3.402 23.562 19.755 1.00 48.41 125 ILE A O 1
ATOM 960 N N . GLY A 1 126 ? 3.538 22.222 17.956 1.00 43.47 126 GLY A N 1
ATOM 961 C CA . GLY A 1 126 ? 4.957 22.363 17.642 1.00 43.47 126 GLY A CA 1
ATOM 962 C C . GLY A 1 126 ? 5.133 22.318 16.123 1.00 43.47 126 GLY A C 1
ATOM 963 O O . GLY A 1 126 ? 4.345 21.668 15.445 1.00 43.47 126 GLY A O 1
ATOM 964 N N . ASP A 1 127 ? 6.102 23.072 15.602 1.00 42.75 127 ASP A N 1
ATOM 965 C CA . ASP A 1 127 ? 6.327 23.334 14.173 1.00 42.75 127 ASP A CA 1
ATOM 966 C C . ASP A 1 127 ? 6.001 22.162 13.231 1.00 42.75 127 ASP A C 1
ATOM 968 O O . ASP A 1 127 ? 6.497 21.046 13.375 1.00 42.75 127 ASP A O 1
ATOM 972 N N . SER A 1 128 ? 5.175 22.476 12.235 1.00 43.47 128 SER A N 1
ATOM 973 C CA . SER A 1 128 ? 4.586 21.578 11.247 1.00 43.47 128 SER A CA 1
ATOM 974 C C . SER A 1 128 ? 5.576 20.588 10.619 1.00 43.47 128 SER A C 1
ATOM 976 O O . SER A 1 128 ? 6.287 20.929 9.670 1.00 43.47 128 SER A O 1
ATOM 978 N N . ASN A 1 129 ? 5.521 19.336 11.066 1.00 48.81 129 ASN A N 1
ATOM 979 C CA . ASN A 1 129 ? 5.766 18.173 10.222 1.00 48.81 129 ASN A CA 1
ATOM 980 C C . ASN A 1 129 ? 4.417 17.487 9.952 1.00 48.81 129 ASN A C 1
ATOM 982 O O . ASN A 1 129 ? 3.513 17.522 10.776 1.00 48.81 129 ASN A O 1
ATOM 986 N N . GLU A 1 130 ? 4.237 16.875 8.779 1.00 57.56 130 GLU A N 1
ATOM 987 C CA . GLU A 1 130 ? 2.947 16.259 8.413 1.00 57.56 130 GLU A CA 1
ATOM 988 C C . GLU A 1 130 ? 2.548 15.085 9.339 1.00 57.56 130 GLU A C 1
ATOM 990 O O . GLU A 1 130 ? 1.359 14.779 9.456 1.00 57.56 130 GLU A O 1
ATOM 995 N N . PHE A 1 131 ? 3.523 14.462 10.022 1.00 62.03 131 PHE A N 1
ATOM 996 C CA . PHE A 1 131 ? 3.346 13.419 11.041 1.00 62.03 131 PHE A CA 1
ATOM 997 C C . PHE A 1 131 ? 4.374 13.577 12.167 1.00 62.03 131 PHE A C 1
ATOM 999 O O . PHE A 1 131 ? 5.575 13.426 11.939 1.00 62.03 131 PHE A O 1
ATOM 1006 N N . ASP A 1 132 ? 3.899 13.802 13.389 1.00 69.25 132 ASP A N 1
ATOM 1007 C CA . ASP A 1 132 ? 4.758 14.180 14.520 1.00 69.25 132 ASP A CA 1
ATOM 1008 C C . ASP A 1 132 ? 5.253 12.983 15.334 1.00 69.25 132 ASP A C 1
ATOM 1010 O O . ASP A 1 132 ? 6.280 13.058 16.011 1.00 69.25 132 ASP A O 1
ATOM 1014 N N . ARG A 1 133 ? 4.558 11.838 15.253 1.00 87.12 133 ARG A N 1
ATOM 1015 C CA . ARG A 1 133 ? 4.934 10.625 15.987 1.00 87.12 133 ARG A CA 1
ATOM 1016 C C . ARG A 1 133 ? 5.212 9.459 15.051 1.00 87.12 133 ARG A C 1
ATOM 1018 O O . ARG A 1 133 ? 4.295 8.849 14.502 1.00 87.12 133 ARG A O 1
ATOM 1025 N N . VAL A 1 134 ? 6.488 9.091 14.965 1.00 91.88 134 VAL A N 1
ATOM 1026 C CA . VAL A 1 134 ? 6.968 7.902 14.250 1.00 91.88 134 VAL A CA 1
ATOM 1027 C C . VAL A 1 134 ? 7.250 6.781 15.244 1.00 91.88 134 VAL A C 1
ATOM 1029 O O . VAL A 1 134 ? 8.070 6.928 16.149 1.00 91.88 134 VAL A O 1
ATOM 1032 N N . ILE A 1 135 ? 6.584 5.644 15.073 1.00 94.75 135 ILE A N 1
ATOM 1033 C CA . ILE A 1 135 ? 6.791 4.441 15.878 1.00 94.75 135 ILE A CA 1
ATOM 1034 C C . ILE A 1 135 ? 7.383 3.366 14.974 1.00 94.75 135 ILE A C 1
ATOM 1036 O O . ILE A 1 135 ? 6.740 2.916 14.028 1.00 94.75 135 ILE A O 1
ATOM 1040 N N . ARG A 1 136 ? 8.611 2.943 15.268 1.00 94.81 136 ARG A N 1
ATOM 1041 C CA . ARG A 1 136 ? 9.302 1.883 14.532 1.00 94.81 136 ARG A CA 1
ATOM 1042 C C . ARG A 1 136 ? 9.052 0.528 15.187 1.00 94.81 136 ARG A C 1
ATOM 1044 O O . ARG A 1 136 ? 9.179 0.403 16.404 1.00 94.81 136 ARG A O 1
ATOM 1051 N N . MET A 1 137 ? 8.727 -0.481 14.381 1.00 94.44 137 MET A N 1
ATOM 1052 C CA . MET A 1 137 ? 8.702 -1.869 14.838 1.00 94.44 137 MET A CA 1
ATOM 1053 C C . MET A 1 137 ? 10.113 -2.253 15.304 1.00 94.44 137 MET A C 1
ATOM 1055 O O . MET A 1 137 ? 11.056 -2.010 14.548 1.00 94.44 137 MET A O 1
ATOM 1059 N N . PRO A 1 138 ? 10.282 -2.820 16.513 1.00 89.56 138 PRO A N 1
ATOM 1060 C CA . PRO A 1 138 ? 11.593 -3.230 17.006 1.00 89.56 138 PRO A CA 1
ATOM 1061 C C . PRO A 1 138 ? 12.307 -4.149 16.017 1.00 89.56 138 PRO A C 1
ATOM 1063 O O . PRO A 1 138 ? 11.666 -4.992 15.385 1.00 89.56 138 PRO A O 1
ATOM 1066 N N . ASP A 1 139 ? 13.626 -3.988 15.903 1.00 78.56 139 ASP A N 1
ATOM 1067 C CA . ASP A 1 139 ? 14.429 -4.776 14.975 1.00 78.56 139 ASP A CA 1
ATOM 1068 C C . ASP A 1 139 ? 14.330 -6.264 15.334 1.00 78.56 139 ASP A C 1
ATOM 1070 O O . ASP A 1 139 ? 14.767 -6.722 16.392 1.00 78.56 139 ASP A O 1
ATOM 1074 N N . THR A 1 140 ? 13.728 -7.029 14.432 1.00 66.44 140 THR A N 1
ATOM 1075 C CA . THR A 1 140 ? 13.708 -8.488 14.488 1.00 66.44 140 THR A CA 1
ATOM 1076 C C . THR A 1 140 ? 14.936 -8.995 13.747 1.00 66.44 140 THR A C 1
ATOM 1078 O O . THR A 1 140 ? 15.199 -8.550 12.634 1.00 66.44 140 THR A O 1
ATOM 1081 N N . SER A 1 141 ? 15.663 -9.960 14.305 1.00 58.88 141 SER A N 1
ATOM 1082 C CA . SER A 1 141 ? 16.890 -10.531 13.720 1.00 58.88 141 SER A CA 1
ATOM 1083 C C . SER A 1 141 ? 16.705 -11.253 12.369 1.00 58.88 141 SER A C 1
ATOM 1085 O O . SER A 1 141 ? 17.648 -11.846 11.845 1.00 58.88 141 SER A O 1
ATOM 1087 N N . SER A 1 142 ? 15.503 -11.232 11.787 1.00 66.56 142 SER A N 1
ATOM 1088 C CA . SER A 1 142 ? 15.167 -11.869 10.517 1.00 66.56 142 SER A CA 1
ATOM 1089 C C . SER A 1 142 ? 15.297 -10.924 9.321 1.00 66.56 142 SER A C 1
ATOM 1091 O O . SER A 1 142 ? 14.782 -9.811 9.324 1.00 66.56 142 SER A O 1
ATOM 1093 N N . SER A 1 143 ? 15.841 -11.438 8.216 1.00 74.19 143 SER A N 1
ATOM 1094 C CA . SER A 1 143 ? 15.967 -10.740 6.923 1.00 74.19 143 SER A CA 1
ATOM 1095 C C . SER A 1 143 ? 14.634 -10.443 6.206 1.00 74.19 143 SER A C 1
ATOM 1097 O O . SER A 1 143 ? 14.619 -9.879 5.106 1.00 74.19 143 SER A O 1
ATOM 1099 N N . SER A 1 144 ? 13.502 -10.827 6.803 1.00 77.94 144 SER A N 1
ATOM 1100 C CA . SER A 1 144 ? 12.150 -10.675 6.260 1.00 77.94 144 SER A CA 1
ATOM 1101 C C . SER A 1 144 ? 11.146 -10.308 7.348 1.00 77.94 144 SER A C 1
ATOM 1103 O O . SER A 1 144 ? 11.279 -10.760 8.479 1.00 77.94 144 SER A O 1
ATOM 1105 N N . LEU A 1 145 ? 10.095 -9.569 6.982 1.00 86.81 145 LEU A N 1
ATOM 1106 C CA . LEU A 1 145 ? 9.015 -9.205 7.899 1.00 86.81 145 LEU A CA 1
ATOM 1107 C C . LEU A 1 145 ? 8.206 -10.442 8.329 1.00 86.81 145 LEU A C 1
ATOM 1109 O O . LEU A 1 145 ? 7.563 -11.089 7.499 1.00 86.81 145 LEU A O 1
ATOM 1113 N N . SER A 1 146 ? 8.183 -10.734 9.628 1.00 90.25 146 SER A N 1
ATOM 1114 C CA . SER A 1 146 ? 7.307 -11.749 10.217 1.00 90.25 146 SER A CA 1
ATOM 1115 C C 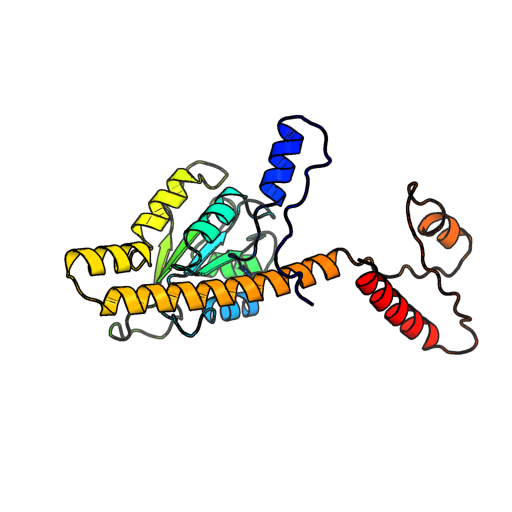. SER A 1 146 ? 5.861 -11.254 10.266 1.00 90.25 146 SER A C 1
ATOM 1117 O O . SER A 1 146 ? 5.558 -10.259 10.924 1.00 90.25 146 SER A O 1
ATOM 1119 N N . TYR A 1 147 ? 4.939 -11.967 9.606 1.00 91.19 147 TYR A N 1
ATOM 1120 C CA . TYR A 1 147 ? 3.514 -11.605 9.602 1.00 91.19 147 TYR A CA 1
ATOM 1121 C C . TYR A 1 147 ? 2.936 -11.513 11.019 1.00 91.19 147 TYR A C 1
ATOM 1123 O O . TYR A 1 147 ? 2.188 -10.589 11.321 1.00 91.19 147 TYR A O 1
ATOM 1131 N N . ARG A 1 148 ? 3.286 -12.463 11.895 1.00 92.88 148 ARG A N 1
ATOM 1132 C CA . ARG A 1 148 ? 2.742 -12.535 13.258 1.00 92.88 148 ARG A CA 1
ATOM 1133 C C . ARG A 1 148 ? 3.202 -11.358 14.116 1.00 92.88 148 ARG A C 1
ATOM 1135 O O . ARG A 1 148 ? 2.388 -10.780 14.829 1.00 92.88 148 ARG A O 1
ATOM 1142 N N . GLU A 1 149 ? 4.486 -11.022 14.054 1.00 93.38 149 GLU A N 1
ATOM 1143 C CA . GLU A 1 149 ? 5.065 -9.927 14.843 1.00 93.38 149 GLU A CA 1
ATOM 1144 C C . GLU A 1 149 ? 4.581 -8.577 14.324 1.00 93.38 149 GLU A C 1
ATOM 1146 O O . GLU A 1 149 ? 4.123 -7.749 15.108 1.00 93.38 149 GLU A O 1
ATOM 1151 N N . ALA A 1 150 ? 4.558 -8.399 13.001 1.00 95.06 150 ALA A N 1
ATOM 1152 C CA . ALA A 1 150 ? 4.008 -7.206 12.376 1.00 95.06 150 ALA A CA 1
ATOM 1153 C C . ALA A 1 150 ? 2.515 -7.035 12.690 1.00 95.06 150 ALA A C 1
ATOM 1155 O O . ALA A 1 150 ? 2.078 -5.934 13.005 1.00 95.06 150 ALA A O 1
ATOM 1156 N N . LEU A 1 151 ? 1.728 -8.116 12.681 1.00 96.12 151 LEU A N 1
ATOM 1157 C CA . LEU A 1 151 ? 0.325 -8.069 13.083 1.00 96.12 151 LEU A CA 1
ATOM 1158 C C . LEU A 1 151 ? 0.165 -7.599 14.533 1.00 96.12 151 LEU A C 1
ATOM 1160 O O . LEU A 1 151 ? -0.689 -6.756 14.804 1.00 96.12 151 LEU A O 1
ATOM 1164 N N . LEU A 1 152 ? 0.956 -8.148 15.457 1.00 95.62 152 LEU A N 1
ATOM 1165 C CA . LEU A 1 152 ? 0.911 -7.775 16.871 1.00 95.62 152 LEU A CA 1
ATOM 1166 C C . LEU A 1 152 ? 1.286 -6.301 17.065 1.00 95.62 152 LEU A C 1
ATOM 1168 O O . LEU A 1 152 ? 0.582 -5.570 17.763 1.00 95.62 152 LEU A O 1
ATOM 1172 N N . PHE A 1 153 ? 2.359 -5.865 16.406 1.00 96.50 153 PHE A N 1
ATOM 1173 C CA . PHE A 1 153 ? 2.825 -4.485 16.422 1.00 96.50 153 PHE A CA 1
ATOM 1174 C C . PHE A 1 153 ? 1.749 -3.526 15.896 1.00 96.50 153 PHE A C 1
ATOM 1176 O O . PHE A 1 153 ? 1.332 -2.612 16.605 1.00 96.50 153 PHE A O 1
ATOM 1183 N N . LEU A 1 154 ? 1.218 -3.780 14.697 1.00 96.88 154 LEU A N 1
ATOM 1184 C CA . LEU A 1 154 ? 0.174 -2.948 14.096 1.00 96.88 154 LEU A CA 1
ATOM 1185 C C . LEU A 1 154 ? -1.105 -2.932 14.938 1.00 96.88 154 LEU A C 1
ATOM 1187 O O . LEU A 1 154 ? -1.680 -1.870 15.133 1.00 96.88 154 LEU A O 1
ATOM 1191 N N . SER A 1 155 ? -1.518 -4.069 15.503 1.00 95.69 155 SER A N 1
ATOM 1192 C CA . SER A 1 155 ? -2.706 -4.133 16.373 1.00 95.69 155 SER A CA 1
ATOM 1193 C C . SER A 1 155 ? -2.536 -3.336 17.670 1.00 95.69 155 SER A C 1
ATOM 1195 O O . SER A 1 155 ? -3.522 -2.893 18.248 1.00 95.69 155 SER A O 1
ATOM 1197 N N . THR A 1 156 ? -1.297 -3.162 18.138 1.00 95.62 156 THR A N 1
ATOM 1198 C CA . THR A 1 156 ? -0.987 -2.358 19.330 1.00 95.62 156 THR A CA 1
ATOM 1199 C C . THR A 1 156 ? -1.051 -0.859 19.038 1.00 95.62 156 THR A C 1
ATOM 1201 O O . THR A 1 156 ? -1.452 -0.082 19.902 1.00 95.62 156 THR A O 1
ATOM 1204 N N . HIS A 1 157 ? -0.660 -0.442 17.831 1.00 94.69 157 HIS A N 1
ATOM 1205 C CA . HIS A 1 157 ? -0.517 0.976 17.485 1.00 94.69 157 HIS A CA 1
ATOM 1206 C C . HIS A 1 157 ? -1.678 1.544 16.655 1.00 94.69 157 HIS A C 1
ATOM 1208 O O . HIS A 1 157 ? -1.939 2.741 16.722 1.00 94.69 157 HIS A O 1
ATOM 1214 N N . ILE A 1 158 ? -2.432 0.714 15.936 1.00 94.56 158 ILE A N 1
ATOM 1215 C CA . ILE A 1 158 ? -3.656 1.109 15.226 1.00 94.56 158 ILE A CA 1
ATOM 1216 C C . ILE A 1 158 ? -4.844 0.831 16.152 1.00 94.56 158 ILE A C 1
ATOM 1218 O O . ILE A 1 158 ? -5.410 -0.261 16.154 1.00 94.56 158 ILE A O 1
ATOM 1222 N N . THR A 1 159 ? -5.191 1.808 16.988 1.00 89.56 159 THR A N 1
ATOM 1223 C CA . THR A 1 159 ? -6.163 1.629 18.081 1.00 89.56 159 THR A CA 1
ATOM 1224 C C . THR A 1 159 ? -7.574 2.116 17.744 1.00 89.56 159 THR A C 1
ATOM 1226 O O . THR A 1 159 ? -8.546 1.472 18.145 1.00 89.56 159 THR A O 1
ATOM 1229 N N . ASP A 1 160 ? -7.716 3.198 16.970 1.00 88.25 160 ASP A N 1
ATOM 1230 C CA . ASP A 1 160 ? -9.012 3.724 16.506 1.00 88.25 160 ASP A CA 1
ATOM 1231 C C . ASP A 1 160 ? -9.553 2.926 15.308 1.00 88.25 160 ASP A C 1
ATOM 1233 O O . ASP A 1 160 ? -9.726 3.440 14.205 1.00 88.25 160 ASP A O 1
ATOM 1237 N N . THR A 1 161 ? -9.770 1.628 15.508 1.00 93.12 161 THR A N 1
ATOM 1238 C CA . THR A 1 161 ? -10.273 0.737 14.455 1.00 93.12 161 THR A CA 1
ATOM 1239 C C . THR A 1 161 ? -11.795 0.773 14.364 1.00 93.12 161 THR A C 1
ATOM 1241 O O . THR A 1 161 ? -12.498 0.954 15.362 1.00 93.12 161 THR A O 1
ATOM 1244 N N . VAL A 1 162 ? -12.338 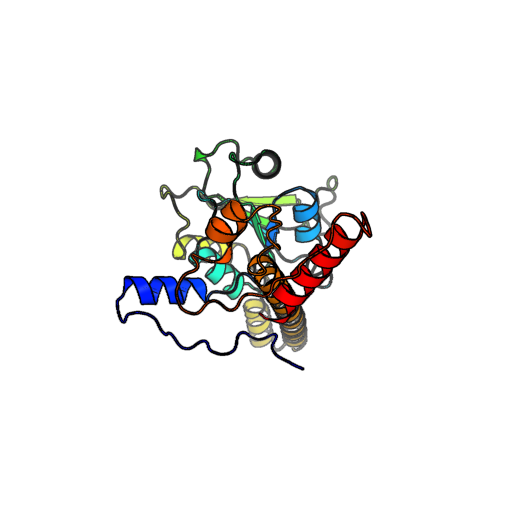0.477 13.183 1.00 93.31 162 VAL A N 1
ATOM 1245 C CA . VAL A 1 162 ? -13.770 0.214 12.969 1.00 93.31 162 VAL A CA 1
ATOM 1246 C C . VAL A 1 162 ? -14.272 -0.850 13.951 1.00 93.31 162 VAL A C 1
ATOM 1248 O O . VAL A 1 162 ? -15.348 -0.702 14.529 1.00 93.31 162 VAL A O 1
ATOM 1251 N N . ALA A 1 163 ? -13.481 -1.898 14.204 1.00 92.75 163 ALA A N 1
ATOM 1252 C CA . ALA A 1 163 ? -13.821 -2.936 15.175 1.00 92.75 163 ALA A CA 1
ATOM 1253 C C . ALA A 1 163 ? -13.922 -2.388 16.611 1.00 92.75 163 ALA A C 1
ATOM 1255 O O . ALA A 1 163 ? -14.873 -2.717 17.324 1.00 92.75 163 ALA A O 1
ATOM 1256 N N . ALA A 1 164 ? -12.988 -1.525 17.024 1.00 92.31 164 ALA A N 1
ATOM 1257 C CA . ALA A 1 164 ? -13.014 -0.870 18.330 1.00 92.31 164 ALA A CA 1
ATOM 1258 C C . ALA A 1 164 ? -14.208 0.087 18.467 1.00 92.31 164 ALA A C 1
ATOM 1260 O O . ALA A 1 164 ? -14.881 0.076 19.498 1.00 92.31 164 ALA A O 1
ATOM 1261 N N . LEU A 1 165 ? -14.533 0.851 17.419 1.00 93.00 165 LEU A N 1
ATOM 1262 C CA . LEU A 1 165 ? -15.714 1.718 17.384 1.00 93.00 165 LEU A CA 1
ATOM 1263 C C . LEU A 1 165 ? -17.008 0.912 17.539 1.00 93.00 165 LEU A C 1
ATOM 1265 O O . LEU A 1 165 ? -17.856 1.269 18.354 1.00 93.00 165 LEU A O 1
ATOM 1269 N N . VAL A 1 166 ? -17.143 -0.214 16.829 1.00 94.31 166 VAL A N 1
ATOM 1270 C CA . VAL A 1 166 ? -18.301 -1.115 16.955 1.00 94.31 166 VAL A CA 1
ATOM 1271 C C . VAL A 1 166 ? -18.380 -1.732 18.353 1.00 94.31 166 VAL A C 1
ATOM 1273 O O . VAL A 1 166 ? -19.466 -1.804 18.930 1.00 94.31 166 VAL A O 1
ATOM 1276 N N . ALA A 1 167 ? -17.252 -2.163 18.922 1.00 93.56 167 ALA A N 1
ATOM 1277 C CA . ALA A 1 167 ? -17.210 -2.701 20.280 1.00 93.56 167 ALA A CA 1
ATOM 1278 C C . ALA A 1 167 ? -17.633 -1.648 21.318 1.00 93.56 167 ALA A C 1
ATOM 1280 O O . ALA A 1 167 ? -18.455 -1.943 22.185 1.00 93.56 167 ALA A O 1
ATOM 1281 N N . LYS A 1 168 ? -17.144 -0.409 21.182 1.00 93.12 168 LYS A N 1
ATOM 1282 C CA . LYS A 1 168 ? -17.518 0.727 22.034 1.00 93.12 168 LYS A CA 1
ATOM 1283 C C . LYS A 1 168 ? -18.997 1.079 21.895 1.00 93.12 168 LYS A C 1
ATOM 1285 O O . LYS A 1 168 ? -19.658 1.336 22.894 1.00 93.12 168 LYS A O 1
ATOM 1290 N N . ALA A 1 169 ? -19.540 1.047 20.681 1.00 93.56 169 ALA A N 1
ATOM 1291 C CA . ALA A 1 169 ? -20.969 1.226 20.441 1.00 93.56 169 ALA A CA 1
ATOM 1292 C C . ALA A 1 169 ? -21.815 0.188 21.188 1.00 93.56 169 ALA A C 1
ATOM 1294 O O . ALA A 1 169 ? -22.812 0.545 21.805 1.00 93.56 169 ALA A O 1
ATOM 1295 N N . LYS A 1 170 ? -21.406 -1.087 21.155 1.00 93.25 170 LYS A N 1
ATOM 1296 C CA . LYS A 1 170 ? -22.104 -2.172 21.858 1.00 93.25 170 LYS A CA 1
ATOM 1297 C C . LYS A 1 170 ? -22.026 -2.025 23.374 1.00 93.25 170 LYS A C 1
ATOM 1299 O O . LYS A 1 170 ? -23.022 -2.261 24.040 1.00 93.25 170 LYS A O 1
ATOM 1304 N N . SER A 1 171 ? -20.869 -1.642 23.916 1.00 95.00 171 SER A N 1
ATOM 1305 C CA . SER A 1 171 ? -20.699 -1.503 25.367 1.00 95.00 171 SER A CA 1
ATOM 1306 C C . SER A 1 171 ? -21.350 -0.247 25.947 1.00 95.00 171 SER A C 1
ATOM 1308 O O . SER A 1 171 ? -21.684 -0.235 27.125 1.00 95.00 171 SER A O 1
ATOM 1310 N N . THR A 1 172 ? -21.522 0.805 25.141 1.00 93.06 172 THR A N 1
ATOM 1311 C CA . THR A 1 172 ? -22.098 2.092 25.576 1.00 93.06 172 THR A CA 1
ATOM 1312 C C . THR A 1 172 ? -23.517 2.339 25.061 1.00 93.06 172 THR A C 1
ATOM 1314 O O . THR A 1 172 ? -24.062 3.410 25.306 1.00 93.06 172 THR A O 1
ATOM 1317 N N . GLU A 1 173 ? -24.085 1.395 24.302 1.00 91.44 173 GLU A N 1
ATOM 1318 C CA . GLU A 1 173 ? -25.371 1.511 23.589 1.00 91.44 173 GLU A CA 1
ATOM 1319 C C . GLU A 1 173 ? -25.501 2.781 22.720 1.00 91.44 173 GLU A C 1
ATOM 1321 O O . GLU A 1 173 ? -26.593 3.225 22.359 1.00 91.44 173 GLU A O 1
ATOM 1326 N N . ASN A 1 174 ? -24.371 3.378 22.335 1.00 91.69 174 ASN A N 1
ATOM 1327 C CA . ASN A 1 174 ? -24.343 4.643 21.622 1.00 91.69 174 ASN A CA 1
ATOM 1328 C C . ASN A 1 174 ? -24.322 4.423 20.102 1.00 91.69 174 ASN A C 1
ATOM 1330 O O . ASN A 1 174 ? -23.296 4.077 19.506 1.00 91.69 174 ASN A O 1
ATOM 1334 N N . GLN A 1 175 ? -25.457 4.706 19.458 1.00 93.19 175 GLN A N 1
ATOM 1335 C CA . GLN A 1 175 ? -25.626 4.587 18.007 1.00 93.19 175 GLN A CA 1
ATOM 1336 C C . GLN A 1 175 ? -24.696 5.496 17.193 1.00 93.19 175 GLN A C 1
ATOM 1338 O O . GLN A 1 175 ? -24.443 5.214 16.022 1.00 93.19 175 GLN A O 1
ATOM 1343 N N . HIS A 1 176 ? -24.170 6.577 17.776 1.00 93.81 176 HIS A N 1
ATOM 1344 C CA . HIS A 1 176 ? -23.239 7.460 17.079 1.00 93.81 176 HIS A CA 1
ATOM 1345 C C . HIS A 1 176 ? -21.960 6.719 16.667 1.00 93.81 176 HIS A C 1
ATOM 1347 O O . HIS A 1 176 ? -21.545 6.833 15.516 1.00 93.81 176 HIS A O 1
ATOM 1353 N N . PHE A 1 177 ? -21.380 5.893 17.549 1.00 91.94 177 PHE A N 1
ATOM 1354 C CA . PHE A 1 177 ? -20.166 5.136 17.217 1.00 91.94 177 PHE A CA 1
ATOM 1355 C C . PHE A 1 177 ? -20.402 4.122 16.089 1.00 91.94 177 PHE A C 1
ATOM 1357 O O . PHE A 1 177 ? -19.524 3.954 15.245 1.00 91.94 177 PHE A O 1
ATOM 1364 N N . LEU A 1 178 ? -21.594 3.509 16.015 1.00 92.62 178 LEU A N 1
ATOM 1365 C CA . LEU A 1 178 ? -21.961 2.650 14.879 1.00 92.62 178 LEU A CA 1
ATOM 1366 C C . LEU A 1 178 ? -22.010 3.446 13.577 1.00 92.62 178 LEU A C 1
ATOM 1368 O O . LEU A 1 178 ? -21.394 3.038 12.598 1.00 92.62 178 LEU A O 1
ATOM 1372 N N . LYS A 1 179 ? -22.674 4.608 13.576 1.00 94.25 179 LYS A N 1
ATOM 1373 C CA . LYS A 1 179 ? -22.772 5.460 12.382 1.00 94.25 179 LYS A CA 1
ATOM 1374 C C . LYS A 1 179 ? -21.397 5.910 11.887 1.00 94.25 179 LYS A C 1
ATOM 1376 O O . LYS A 1 179 ? -21.144 5.878 10.684 1.00 94.25 179 LYS A O 1
ATOM 1381 N N . VAL A 1 180 ? -20.497 6.288 12.798 1.00 93.31 180 VAL A N 1
ATOM 1382 C CA . VAL A 1 180 ? -19.115 6.673 12.459 1.00 93.31 180 VAL A CA 1
ATOM 1383 C C . VAL A 1 180 ? -18.353 5.490 11.854 1.00 93.31 180 VAL A C 1
ATOM 1385 O O . VAL A 1 180 ? -17.733 5.641 10.801 1.00 93.31 180 VAL A O 1
ATOM 1388 N N . ALA A 1 181 ? -18.444 4.306 12.469 1.00 93.81 181 ALA A N 1
ATOM 1389 C CA . ALA A 1 181 ? -17.801 3.087 11.981 1.00 93.81 181 ALA A CA 1
ATOM 1390 C C . ALA A 1 181 ? -18.307 2.671 10.587 1.00 93.81 181 ALA A C 1
ATOM 1392 O O . ALA A 1 181 ? -17.512 2.342 9.705 1.00 93.81 181 ALA A O 1
ATOM 1393 N N . GLU A 1 182 ? -19.622 2.717 10.364 1.00 94.25 182 GLU A N 1
ATOM 1394 C CA . GLU A 1 182 ? -20.245 2.395 9.077 1.00 94.25 182 GLU A CA 1
ATOM 1395 C C . GLU A 1 182 ? -19.855 3.386 7.983 1.00 94.25 182 GLU A C 1
ATOM 1397 O O . GLU A 1 182 ? -19.505 2.962 6.880 1.00 94.25 182 GLU A O 1
ATOM 1402 N N . SER A 1 183 ? -19.852 4.683 8.304 1.00 95.38 183 SER A N 1
ATOM 1403 C CA . SER A 1 183 ? -19.434 5.742 7.377 1.00 95.38 183 SER A CA 1
ATOM 1404 C C . SER A 1 183 ? -17.986 5.537 6.939 1.00 95.38 183 SER A C 1
ATOM 1406 O O . SER A 1 183 ? -17.702 5.541 5.740 1.00 95.38 183 SER A O 1
ATOM 1408 N N . ARG A 1 184 ? -17.087 5.244 7.894 1.00 94.56 184 ARG A N 1
ATOM 1409 C CA . ARG A 1 184 ? -15.674 4.972 7.598 1.00 94.56 184 ARG A CA 1
ATOM 1410 C C . ARG A 1 184 ? -15.526 3.750 6.711 1.00 94.56 184 ARG A C 1
ATOM 1412 O O . ARG A 1 184 ? -14.854 3.816 5.687 1.00 94.56 184 ARG A O 1
ATOM 1419 N N . ARG A 1 185 ? -16.201 2.651 7.049 1.00 93.56 185 ARG A N 1
ATOM 1420 C CA . ARG A 1 185 ? -16.158 1.421 6.252 1.00 93.56 185 ARG A CA 1
ATOM 1421 C C . ARG A 1 185 ? -16.619 1.659 4.812 1.00 93.56 185 ARG A C 1
ATOM 1423 O O . ARG A 1 185 ? -15.978 1.173 3.887 1.00 93.56 185 ARG A O 1
ATOM 1430 N N . LEU A 1 186 ? -17.719 2.388 4.620 1.00 94.00 186 LEU A N 1
ATOM 1431 C CA . LEU A 1 186 ? -18.277 2.652 3.293 1.00 94.00 186 LEU A CA 1
ATOM 1432 C C . LEU A 1 186 ? -17.348 3.534 2.452 1.00 94.00 186 LEU A C 1
ATOM 1434 O O . LEU A 1 186 ? -17.091 3.222 1.287 1.00 94.00 186 LEU A O 1
ATOM 1438 N N . TYR A 1 187 ? -16.805 4.591 3.055 1.00 94.75 187 TYR A N 1
ATOM 1439 C CA . TYR A 1 187 ? -15.833 5.458 2.402 1.00 94.75 187 TYR A CA 1
ATOM 1440 C C . TYR A 1 187 ? -14.576 4.685 1.983 1.00 94.75 187 TYR A C 1
ATOM 1442 O O . TYR A 1 187 ? -14.242 4.661 0.800 1.00 94.75 187 TYR A O 1
ATOM 1450 N N . MET A 1 188 ? -13.932 3.976 2.916 1.00 93.38 188 MET A N 1
ATOM 1451 C CA . MET A 1 188 ? -12.689 3.241 2.641 1.00 93.38 188 MET A CA 1
ATOM 1452 C C . MET A 1 188 ? -12.911 2.135 1.602 1.00 93.38 188 MET A C 1
ATOM 1454 O O . MET A 1 188 ? -12.092 1.953 0.707 1.00 93.38 188 MET A O 1
ATOM 1458 N N . MET A 1 189 ? -14.052 1.439 1.647 1.00 90.19 189 MET A N 1
ATOM 1459 C CA . MET A 1 189 ? -14.403 0.445 0.628 1.00 90.19 189 MET A CA 1
ATOM 1460 C C . MET A 1 189 ? -14.544 1.069 -0.766 1.00 90.19 189 MET A C 1
ATOM 1462 O O . MET A 1 189 ? -14.087 0.479 -1.741 1.00 90.19 189 MET A O 1
ATOM 1466 N N . THR A 1 190 ? -15.140 2.260 -0.865 1.00 90.69 190 THR A N 1
ATOM 1467 C CA . THR A 1 190 ? -15.284 2.977 -2.142 1.00 90.69 190 THR A CA 1
ATOM 1468 C C . THR A 1 190 ? -13.916 3.347 -2.708 1.00 90.69 190 THR A C 1
ATOM 1470 O O . THR A 1 190 ? -13.627 3.042 -3.862 1.00 90.69 190 THR A O 1
ATOM 1473 N N . GLN A 1 191 ? -13.039 3.902 -1.870 1.00 90.44 191 GLN A N 1
ATOM 1474 C CA . GLN A 1 191 ? -11.683 4.272 -2.271 1.00 90.44 191 GLN A CA 1
ATOM 1475 C C . GLN A 1 191 ? -10.843 3.059 -2.706 1.00 90.44 191 GLN A C 1
ATOM 1477 O O . GLN A 1 191 ? -10.113 3.124 -3.692 1.00 90.44 191 GLN A O 1
ATOM 1482 N N . LEU A 1 192 ? -10.981 1.913 -2.030 1.00 87.38 192 LEU A N 1
ATOM 1483 C CA . LEU A 1 192 ? -10.298 0.676 -2.427 1.00 87.38 192 LEU A CA 1
ATOM 1484 C C . LEU A 1 192 ? -10.789 0.134 -3.775 1.00 87.38 192 LEU A C 1
ATOM 1486 O O . LEU A 1 192 ? -9.984 -0.413 -4.528 1.00 87.38 192 LEU A O 1
ATOM 1490 N N . ILE A 1 193 ? -12.085 0.265 -4.078 1.00 85.88 193 ILE A N 1
ATOM 1491 C CA . ILE A 1 193 ? -12.654 -0.134 -5.374 1.00 85.88 193 ILE A CA 1
ATOM 1492 C C . ILE A 1 193 ? -12.119 0.768 -6.489 1.00 85.88 193 ILE A C 1
ATOM 1494 O O . ILE A 1 193 ? -11.709 0.257 -7.531 1.00 85.88 193 ILE A O 1
ATOM 1498 N N . GLU A 1 194 ? -12.087 2.084 -6.267 1.00 86.81 194 GLU A N 1
ATOM 1499 C CA . GLU A 1 194 ? -11.504 3.051 -7.207 1.00 86.81 194 GLU A CA 1
ATOM 1500 C C . GLU A 1 194 ? -10.028 2.727 -7.459 1.00 86.81 194 GLU A C 1
ATOM 1502 O O . GLU A 1 194 ? -9.632 2.492 -8.601 1.00 86.81 194 GLU A O 1
ATOM 1507 N N . ARG A 1 195 ? -9.240 2.541 -6.393 1.00 84.75 195 ARG A N 1
ATOM 1508 C CA . ARG A 1 195 ? -7.825 2.177 -6.522 1.00 84.75 195 ARG A CA 1
ATOM 1509 C C . ARG A 1 195 ? -7.621 0.831 -7.213 1.00 84.75 195 ARG A C 1
ATOM 1511 O O . ARG A 1 195 ? -6.641 0.647 -7.929 1.00 84.75 195 ARG A O 1
ATOM 1518 N N . GLN A 1 196 ? -8.515 -0.135 -7.007 1.00 81.81 196 GLN A N 1
ATOM 1519 C CA . GLN A 1 196 ? -8.450 -1.416 -7.707 1.00 81.81 196 GLN A CA 1
ATOM 1520 C C . GLN A 1 196 ? -8.680 -1.254 -9.215 1.00 81.81 196 GLN A C 1
ATOM 1522 O O . GLN A 1 196 ? -8.028 -1.953 -9.991 1.00 81.81 196 GLN A O 1
ATOM 1527 N N . ALA A 1 197 ? -9.565 -0.344 -9.630 1.00 80.12 197 ALA A N 1
ATOM 1528 C CA . ALA A 1 197 ? -9.759 -0.020 -11.039 1.00 80.12 197 ALA A CA 1
ATOM 1529 C C . ALA A 1 197 ? -8.504 0.635 -11.638 1.00 80.12 197 ALA A C 1
ATOM 1531 O O . ALA A 1 197 ? -8.067 0.219 -12.710 1.00 80.12 197 ALA A O 1
ATOM 1532 N N . ASP A 1 198 ? -7.886 1.570 -10.912 1.00 82.00 198 ASP A N 1
ATOM 1533 C CA . ASP A 1 198 ? -6.645 2.223 -11.341 1.00 82.00 198 ASP A CA 1
ATOM 1534 C C . ASP A 1 198 ? -5.502 1.219 -11.489 1.00 82.00 198 ASP A C 1
ATOM 1536 O O . ASP A 1 198 ? -4.821 1.203 -12.506 1.00 82.00 198 ASP A O 1
ATOM 1540 N N . ILE A 1 199 ? -5.317 0.325 -10.513 1.00 77.25 199 ILE A N 1
ATOM 1541 C CA . ILE A 1 199 ? -4.273 -0.706 -10.582 1.00 77.25 199 ILE A CA 1
ATOM 1542 C C . ILE A 1 199 ? -4.534 -1.678 -11.725 1.00 77.25 199 ILE A C 1
ATOM 1544 O O . ILE A 1 199 ? -3.592 -2.078 -12.400 1.00 77.25 199 ILE A O 1
ATOM 1548 N N . ALA A 1 200 ? -5.788 -2.065 -11.966 1.00 74.75 200 ALA A N 1
ATOM 1549 C CA . ALA A 1 200 ? -6.111 -2.916 -13.106 1.00 74.75 200 ALA A CA 1
ATOM 1550 C C . ALA A 1 200 ? -5.734 -2.236 -14.432 1.00 74.75 200 ALA A C 1
ATOM 1552 O O . ALA A 1 200 ? -5.235 -2.902 -15.338 1.00 74.75 200 ALA A O 1
ATOM 1553 N N . GLU A 1 201 ? -5.923 -0.920 -14.535 1.00 76.75 201 GLU A N 1
ATOM 1554 C CA . GLU A 1 201 ? -5.488 -0.137 -15.689 1.00 76.75 201 GLU A CA 1
ATOM 1555 C C . GLU A 1 201 ? -3.956 -0.011 -15.756 1.00 76.75 201 GLU A C 1
ATOM 1557 O O . GLU A 1 201 ? -3.380 -0.253 -16.814 1.00 76.75 201 GLU A O 1
ATOM 1562 N N . GLU A 1 202 ? -3.273 0.273 -14.643 1.00 74.44 202 GLU A N 1
ATOM 1563 C CA . GLU A 1 202 ? -1.804 0.308 -14.549 1.00 74.44 202 GLU A CA 1
ATOM 1564 C C . GLU A 1 202 ? -1.182 -1.038 -14.970 1.00 74.44 202 GLU A C 1
ATOM 1566 O O . GLU A 1 202 ? -0.265 -1.071 -15.792 1.00 74.44 202 GLU A O 1
ATOM 1571 N N . GLU A 1 203 ? -1.696 -2.160 -14.455 1.00 70.69 203 GLU A N 1
ATOM 1572 C CA . GLU A 1 203 ? -1.266 -3.517 -14.816 1.00 70.69 203 GLU A CA 1
ATOM 1573 C C . GLU A 1 203 ? -1.526 -3.794 -16.305 1.00 70.69 203 GLU A C 1
ATOM 1575 O O . GLU A 1 203 ? -0.652 -4.318 -17.001 1.00 70.69 203 GLU A O 1
ATOM 1580 N N . ARG A 1 204 ? -2.693 -3.396 -16.829 1.00 69.06 204 ARG A N 1
ATOM 1581 C CA . ARG A 1 204 ? -3.032 -3.538 -18.253 1.00 69.06 204 ARG A CA 1
ATOM 1582 C C . ARG A 1 204 ? -2.067 -2.754 -19.143 1.00 69.06 204 ARG A C 1
ATOM 1584 O O . ARG A 1 204 ? -1.623 -3.276 -20.165 1.00 69.06 204 ARG A O 1
ATOM 1591 N N . LEU A 1 205 ? -1.706 -1.536 -18.745 1.00 69.50 205 LEU A N 1
ATOM 1592 C CA . LEU A 1 205 ? -0.741 -0.697 -19.455 1.00 69.50 205 LEU A CA 1
ATOM 1593 C C . LEU A 1 205 ? 0.691 -1.240 -19.354 1.00 69.50 205 LEU A C 1
ATOM 1595 O O . LEU A 1 205 ? 1.419 -1.177 -20.337 1.00 69.50 205 LEU A O 1
ATOM 1599 N N . GLN A 1 206 ? 1.094 -1.832 -18.225 1.00 66.75 206 GLN A N 1
ATOM 1600 C CA . GLN A 1 206 ? 2.415 -2.466 -18.086 1.00 66.75 206 GLN A CA 1
ATOM 1601 C C . GLN A 1 206 ? 2.571 -3.726 -18.947 1.00 66.75 206 GLN A C 1
ATOM 1603 O O . GLN A 1 206 ? 3.663 -4.018 -19.434 1.00 66.75 206 GLN A O 1
ATOM 1608 N N . VAL A 1 207 ? 1.494 -4.494 -19.131 1.00 65.62 207 VAL A N 1
ATOM 1609 C CA . VAL A 1 207 ? 1.499 -5.685 -19.997 1.00 65.62 207 VAL A CA 1
ATOM 1610 C C . VAL A 1 207 ? 1.444 -5.302 -21.481 1.00 65.62 207 VAL A C 1
ATOM 1612 O O . VAL A 1 207 ? 1.874 -6.088 -22.336 1.00 65.62 207 VAL A O 1
ATOM 1615 N N . ALA A 1 208 ? 0.964 -4.099 -21.811 1.00 65.94 208 ALA A N 1
ATOM 1616 C CA . ALA A 1 208 ? 0.963 -3.594 -23.175 1.00 65.94 208 ALA A CA 1
ATOM 1617 C C . ALA A 1 208 ? 2.402 -3.434 -23.681 1.00 65.94 208 ALA A C 1
ATOM 1619 O O . ALA A 1 208 ? 3.169 -2.585 -23.236 1.00 65.94 208 ALA A O 1
ATOM 1620 N N . ARG A 1 209 ? 2.787 -4.289 -24.630 1.00 68.12 209 ARG A N 1
ATOM 1621 C CA . ARG A 1 209 ? 4.114 -4.230 -25.243 1.00 68.12 209 ARG A CA 1
ATOM 1622 C C . ARG A 1 209 ? 4.197 -3.041 -26.185 1.00 68.12 209 ARG A C 1
ATOM 1624 O O . ARG A 1 209 ? 3.339 -2.885 -27.054 1.00 68.12 209 ARG A O 1
ATOM 1631 N N . GLU A 1 210 ? 5.271 -2.270 -26.062 1.00 73.12 210 GLU A N 1
ATOM 1632 C CA . GLU A 1 210 ? 5.556 -1.210 -27.020 1.00 73.12 210 GLU A CA 1
ATOM 1633 C C . GLU A 1 210 ? 5.773 -1.781 -28.435 1.00 73.12 210 GLU A C 1
ATOM 1635 O O . GLU A 1 210 ? 6.373 -2.855 -28.597 1.00 73.12 210 GLU A O 1
ATOM 1640 N N . PRO A 1 211 ? 5.306 -1.073 -29.478 1.00 77.19 211 PRO A N 1
ATOM 1641 C CA . PRO A 1 211 ? 5.554 -1.449 -30.860 1.00 77.19 211 PRO A CA 1
ATOM 1642 C C . PRO A 1 211 ? 7.051 -1.489 -31.164 1.00 77.19 211 PRO A C 1
ATOM 1644 O O . PRO A 1 211 ? 7.807 -0.570 -30.852 1.00 77.19 211 PRO A O 1
ATOM 1647 N N . ILE A 1 212 ? 7.481 -2.548 -31.843 1.00 79.38 212 ILE A N 1
ATOM 1648 C CA . ILE A 1 212 ? 8.870 -2.696 -32.271 1.00 79.38 212 ILE A CA 1
ATOM 1649 C C . ILE A 1 212 ? 9.004 -2.128 -33.681 1.00 79.38 212 ILE A C 1
ATOM 1651 O O . ILE A 1 212 ? 8.442 -2.666 -34.633 1.00 79.38 212 ILE A O 1
ATOM 1655 N N . PHE A 1 213 ? 9.806 -1.075 -33.830 1.00 81.19 213 PHE A N 1
ATOM 1656 C CA . PHE A 1 213 ? 10.146 -0.529 -35.142 1.00 81.19 213 PHE A CA 1
ATOM 1657 C C . PHE A 1 213 ? 11.307 -1.305 -35.764 1.00 81.19 213 PHE A C 1
ATOM 1659 O O . PHE A 1 213 ? 12.379 -1.437 -35.167 1.00 81.19 213 PHE A O 1
ATOM 1666 N N . VAL A 1 214 ? 11.108 -1.784 -36.988 1.00 83.94 214 VAL A N 1
ATOM 1667 C CA . VAL A 1 214 ? 12.115 -2.501 -37.777 1.00 83.94 214 VAL A CA 1
ATOM 1668 C C . VAL A 1 214 ? 12.204 -1.884 -39.167 1.00 83.94 214 VAL A C 1
ATOM 1670 O O . VAL A 1 214 ? 11.189 -1.511 -39.745 1.00 83.94 214 VAL A O 1
ATOM 1673 N N . LYS A 1 215 ? 13.432 -1.723 -39.669 1.00 81.12 215 LYS A N 1
ATOM 1674 C CA . LYS A 1 215 ? 13.721 -1.077 -40.962 1.00 81.12 215 LYS A CA 1
ATOM 1675 C C . LYS A 1 215 ? 14.261 -2.042 -42.016 1.00 81.12 215 LYS A C 1
ATOM 1677 O O . LYS A 1 215 ? 14.399 -1.663 -43.171 1.00 81.12 215 LYS A O 1
ATOM 1682 N N . ASP A 1 216 ? 14.597 -3.262 -41.615 1.00 82.50 216 ASP A N 1
ATOM 1683 C CA . ASP A 1 216 ? 15.253 -4.239 -42.471 1.00 82.50 216 ASP A CA 1
ATOM 1684 C C . ASP A 1 216 ? 14.692 -5.650 -42.244 1.00 82.50 216 ASP A C 1
ATOM 1686 O O . ASP A 1 216 ? 14.147 -5.978 -41.182 1.00 82.50 216 ASP A O 1
ATOM 1690 N N . GLN A 1 217 ? 14.839 -6.486 -43.272 1.00 80.88 217 GLN A N 1
ATOM 1691 C CA . GLN A 1 217 ? 14.278 -7.835 -43.319 1.00 80.88 217 GLN A CA 1
ATOM 1692 C C . GLN A 1 217 ? 14.889 -8.770 -42.262 1.00 80.88 217 GLN A C 1
ATOM 1694 O O . GLN A 1 217 ? 14.205 -9.661 -41.754 1.00 80.88 217 GLN A O 1
ATOM 1699 N N . ALA A 1 218 ? 16.158 -8.569 -41.896 1.00 83.12 218 ALA A N 1
ATOM 1700 C CA . ALA A 1 218 ? 16.843 -9.399 -40.907 1.00 83.12 218 ALA A CA 1
ATOM 1701 C C . ALA A 1 218 ? 16.328 -9.110 -39.484 1.00 83.12 218 ALA A C 1
ATOM 1703 O O . ALA A 1 218 ? 16.015 -10.031 -38.724 1.00 83.12 218 ALA A O 1
ATOM 1704 N N . SER A 1 219 ? 16.158 -7.833 -39.144 1.00 81.81 219 SER A N 1
ATOM 1705 C CA . SER A 1 219 ? 15.540 -7.349 -37.911 1.00 81.81 219 SER A CA 1
ATOM 1706 C C . SER A 1 219 ? 14.083 -7.796 -37.801 1.00 81.81 219 SER A C 1
ATOM 1708 O O . SER A 1 219 ? 13.666 -8.224 -36.722 1.00 81.81 219 SER A O 1
ATOM 1710 N N . TRP A 1 220 ? 13.327 -7.760 -38.904 1.00 79.69 220 TRP A N 1
ATOM 1711 C CA . TRP A 1 220 ? 11.959 -8.286 -38.975 1.00 79.69 220 TRP A CA 1
ATOM 1712 C C . TRP A 1 220 ? 11.911 -9.790 -38.671 1.00 79.69 220 TRP A C 1
ATOM 1714 O O . TRP A 1 220 ? 11.190 -10.221 -37.769 1.00 79.69 220 TRP A O 1
ATOM 1724 N N . ALA A 1 221 ? 12.727 -10.596 -39.356 1.00 79.06 221 ALA A N 1
ATOM 1725 C CA . ALA A 1 221 ? 12.762 -12.043 -39.152 1.00 79.06 221 ALA A CA 1
ATOM 1726 C C . ALA A 1 221 ? 13.116 -12.418 -37.701 1.00 79.06 221 ALA A C 1
ATOM 1728 O O . ALA A 1 221 ? 12.472 -13.281 -37.100 1.00 79.06 221 ALA A O 1
ATOM 1729 N N . LYS A 1 222 ? 14.095 -11.723 -37.111 1.00 79.12 222 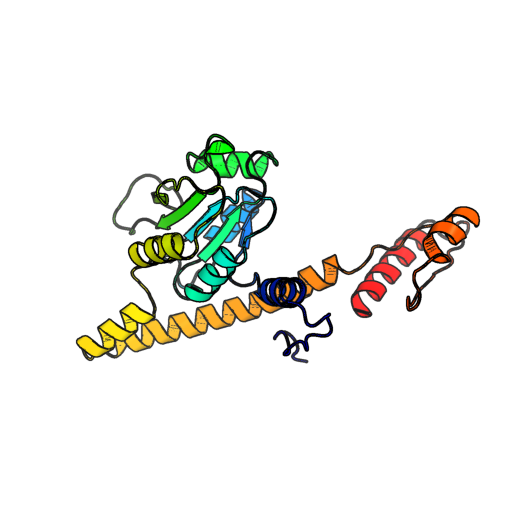LYS A N 1
ATOM 1730 C CA . LYS A 1 222 ? 14.551 -11.968 -35.738 1.00 79.12 222 LYS A CA 1
ATOM 1731 C C . LYS A 1 222 ? 13.527 -11.556 -34.679 1.00 79.12 222 LYS A C 1
ATOM 1733 O O . LYS A 1 222 ? 13.347 -12.280 -33.706 1.00 79.12 222 LYS A O 1
ATOM 1738 N N . LYS A 1 223 ? 12.900 -10.383 -34.820 1.00 72.44 223 LYS A N 1
ATOM 1739 C CA . LYS A 1 223 ? 12.056 -9.797 -33.761 1.00 72.44 223 LYS A CA 1
ATOM 1740 C C . LYS A 1 223 ? 10.565 -10.112 -33.901 1.00 72.44 223 LYS A C 1
ATOM 1742 O O . LYS A 1 223 ? 9.862 -10.088 -32.895 1.00 72.44 223 LYS A O 1
ATOM 1747 N N . CYS A 1 224 ? 10.085 -10.392 -35.113 1.00 70.31 224 CYS A N 1
ATOM 1748 C CA . CYS A 1 224 ? 8.650 -10.455 -35.413 1.00 70.31 224 CYS A CA 1
ATOM 1749 C C . CYS A 1 224 ? 8.181 -11.824 -35.935 1.00 70.31 224 CYS A C 1
ATOM 1751 O O . CYS A 1 224 ? 7.001 -12.136 -35.805 1.00 70.31 224 CYS A O 1
ATOM 1753 N N . VAL A 1 225 ? 9.073 -12.654 -36.495 1.00 69.19 225 VAL A N 1
ATOM 1754 C CA . VAL A 1 225 ? 8.708 -13.952 -37.108 1.00 69.19 225 VAL A CA 1
ATOM 1755 C C . VAL A 1 225 ? 9.018 -15.142 -36.193 1.00 69.19 225 VAL A C 1
ATOM 1757 O O . VAL A 1 225 ? 8.225 -16.078 -36.112 1.00 69.19 225 VAL A O 1
ATOM 1760 N N . GLN A 1 226 ? 10.131 -15.110 -35.455 1.00 66.00 226 GLN A N 1
ATOM 1761 C CA . GLN A 1 226 ? 10.512 -16.168 -34.504 1.00 66.00 226 GLN A CA 1
ATOM 1762 C C . GLN A 1 226 ? 9.831 -15.993 -33.137 1.00 66.00 226 GLN A C 1
ATOM 1764 O O . GLN A 1 226 ? 10.485 -15.866 -32.103 1.00 66.00 226 GLN A O 1
ATOM 1769 N N . LEU A 1 227 ? 8.498 -15.960 -33.126 1.00 65.00 227 LEU A N 1
ATOM 1770 C CA . LEU A 1 227 ? 7.713 -15.848 -31.898 1.00 65.00 227 LEU A CA 1
ATOM 1771 C C . LEU A 1 227 ? 7.228 -17.231 -31.414 1.00 65.00 227 LEU A C 1
ATOM 1773 O O . LEU A 1 227 ? 6.947 -18.107 -32.236 1.00 65.00 227 LEU A O 1
ATOM 1777 N N . PRO A 1 228 ? 7.099 -17.449 -30.088 1.00 66.25 228 PRO A N 1
ATOM 1778 C CA . PRO A 1 228 ? 6.492 -18.657 -29.529 1.00 66.25 228 PRO A CA 1
ATOM 1779 C C . PRO A 1 228 ? 5.130 -18.999 -30.163 1.00 66.25 228 PRO A C 1
ATOM 1781 O O . PRO A 1 228 ? 4.363 -18.118 -30.563 1.00 66.25 228 PRO A O 1
ATOM 1784 N N . LYS A 1 229 ? 4.783 -20.291 -30.235 1.00 61.84 229 LYS A N 1
ATOM 1785 C CA . LYS A 1 229 ? 3.477 -20.731 -30.763 1.00 61.84 229 LYS A CA 1
ATOM 1786 C C . LYS A 1 229 ? 2.330 -20.067 -29.970 1.00 61.84 229 LYS A C 1
ATOM 1788 O O . LYS A 1 229 ? 2.377 -20.060 -28.745 1.00 61.84 229 LYS A O 1
ATOM 1793 N N . LYS A 1 230 ? 1.284 -19.597 -30.679 1.00 60.91 230 LYS A N 1
ATOM 1794 C CA . LYS A 1 230 ? 0.067 -18.881 -30.195 1.00 60.91 230 LYS A CA 1
ATOM 1795 C C . LYS A 1 230 ? 0.132 -17.343 -30.077 1.00 60.91 230 LYS A C 1
ATOM 1797 O O . LYS A 1 230 ? -0.810 -16.753 -29.552 1.00 60.91 230 LYS A O 1
ATOM 1802 N N . HIS A 1 231 ? 1.153 -16.667 -30.605 1.00 63.16 231 HIS A N 1
ATOM 1803 C CA . HIS A 1 231 ? 1.124 -15.200 -30.695 1.00 63.16 231 HIS A CA 1
ATOM 1804 C C . HIS A 1 231 ? 0.190 -14.685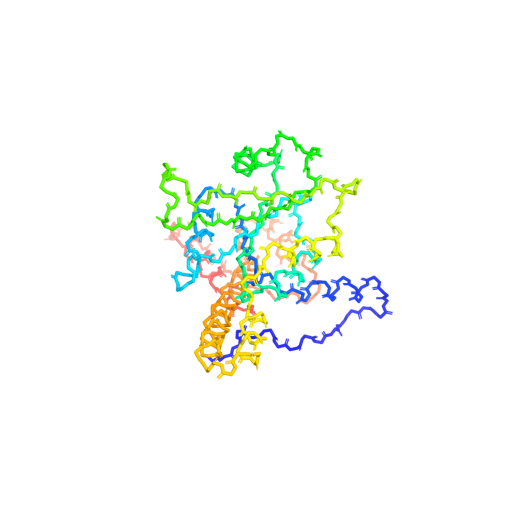 -31.804 1.00 63.16 231 HIS A C 1
ATOM 1806 O O . HIS A 1 231 ? 0.162 -15.221 -32.909 1.00 63.16 231 HIS A O 1
ATOM 1812 N N . ARG A 1 232 ? -0.552 -13.608 -31.511 1.00 63.75 232 ARG A N 1
ATOM 1813 C CA . ARG A 1 232 ? -1.238 -12.770 -32.506 1.00 63.75 232 ARG A CA 1
ATOM 1814 C C . ARG A 1 232 ? -0.384 -11.520 -32.723 1.00 63.75 232 ARG A C 1
ATOM 1816 O O . ARG A 1 232 ? -0.007 -10.879 -31.747 1.00 63.75 232 ARG A O 1
ATOM 1823 N N . CYS A 1 233 ? -0.045 -11.211 -33.972 1.00 69.56 233 CYS A N 1
ATOM 1824 C CA . CYS A 1 233 ? 0.792 -10.068 -34.333 1.00 69.56 233 CYS A CA 1
ATOM 1825 C C . CYS A 1 233 ? -0.017 -9.083 -35.181 1.00 69.56 233 CYS A C 1
ATOM 1827 O O . CYS A 1 233 ? -0.753 -9.496 -36.076 1.00 69.56 233 CYS A O 1
ATOM 1829 N N . LEU A 1 234 ? 0.135 -7.794 -34.890 1.00 72.62 234 LEU A N 1
ATOM 1830 C CA . LEU A 1 234 ? -0.303 -6.697 -35.742 1.00 72.62 234 LEU A CA 1
ATOM 1831 C C . LEU A 1 234 ? 0.942 -6.000 -36.269 1.00 72.62 234 LEU A C 1
ATOM 1833 O O . LEU A 1 234 ? 1.840 -5.667 -35.497 1.00 72.62 234 LEU A O 1
ATOM 1837 N N . ALA A 1 235 ? 0.981 -5.790 -37.577 1.00 81.38 235 ALA A N 1
ATOM 1838 C CA . ALA A 1 235 ? 2.081 -5.130 -38.250 1.00 81.38 235 ALA A CA 1
ATOM 1839 C C . ALA A 1 235 ? 1.537 -4.019 -39.140 1.00 81.38 235 ALA A C 1
ATOM 1841 O O . ALA A 1 235 ? 0.519 -4.195 -39.808 1.00 81.38 235 ALA A O 1
ATOM 1842 N N . VAL A 1 236 ? 2.228 -2.885 -39.137 1.00 81.88 236 VAL A N 1
ATOM 1843 C CA . VAL A 1 236 ? 1.947 -1.750 -40.014 1.00 81.88 236 VAL A CA 1
ATOM 1844 C C . VAL A 1 236 ? 3.211 -1.481 -40.809 1.00 81.88 236 VAL A C 1
ATOM 1846 O O . VAL A 1 236 ? 4.288 -1.327 -40.233 1.00 81.88 236 VAL A O 1
ATOM 1849 N N . PHE A 1 237 ? 3.070 -1.437 -42.128 1.00 82.69 237 PHE A N 1
ATOM 1850 C CA . PHE A 1 237 ? 4.142 -1.056 -43.034 1.00 82.69 237 PHE A CA 1
ATOM 1851 C C . PHE A 1 237 ? 3.994 0.432 -43.323 1.00 82.69 237 PHE A C 1
ATOM 1853 O O . PHE A 1 237 ? 2.928 0.881 -43.738 1.00 82.69 237 PHE A O 1
ATOM 1860 N N . VAL A 1 238 ? 5.048 1.189 -43.038 1.00 77.75 238 VAL A N 1
ATOM 1861 C CA . VAL A 1 238 ? 5.096 2.631 -43.271 1.00 77.75 238 VAL A CA 1
ATOM 1862 C C . VAL A 1 238 ? 6.116 2.877 -44.361 1.00 77.75 238 VAL A C 1
ATOM 1864 O O . VAL A 1 238 ? 7.269 2.466 -44.212 1.00 77.75 238 VAL A O 1
ATOM 1867 N N . ASP A 1 239 ? 5.701 3.553 -45.427 1.00 76.44 239 ASP A N 1
ATOM 1868 C CA . ASP A 1 239 ? 6.651 4.073 -46.395 1.00 76.44 239 ASP A CA 1
ATOM 1869 C C . ASP A 1 239 ? 7.320 5.324 -45.815 1.00 76.44 239 ASP A C 1
ATOM 1871 O O . ASP A 1 239 ? 6.671 6.327 -45.513 1.00 76.44 239 ASP A O 1
ATOM 1875 N N . SER A 1 240 ? 8.629 5.242 -45.586 1.00 64.06 240 SER A N 1
ATOM 1876 C CA . SER A 1 240 ? 9.394 6.331 -44.981 1.00 64.06 240 SER A CA 1
ATOM 1877 C C . SER A 1 240 ? 9.652 7.504 -45.927 1.00 64.06 240 SER A C 1
ATOM 1879 O O . SER A 1 240 ? 10.184 8.514 -45.468 1.00 64.06 240 SER A O 1
ATOM 1881 N N . THR A 1 241 ? 9.326 7.382 -47.220 1.00 69.06 241 THR A N 1
ATOM 1882 C CA . THR A 1 241 ? 9.532 8.459 -48.199 1.00 69.06 241 THR A CA 1
ATOM 1883 C C . THR A 1 241 ? 8.368 9.447 -48.300 1.00 69.06 241 THR A C 1
ATOM 1885 O O . THR A 1 241 ? 8.585 10.536 -48.821 1.00 69.06 241 THR A O 1
ATOM 1888 N N . ASP A 1 242 ? 7.184 9.119 -47.766 1.00 62.78 242 ASP A N 1
ATOM 1889 C CA . ASP A 1 242 ? 5.956 9.911 -47.972 1.00 62.78 242 ASP A CA 1
ATOM 1890 C C . ASP A 1 242 ? 5.560 10.834 -46.799 1.00 62.78 242 ASP A C 1
ATOM 1892 O O . ASP A 1 242 ? 5.015 11.912 -47.027 1.00 62.78 242 ASP A O 1
ATOM 1896 N N . ASP A 1 243 ? 5.820 10.463 -45.539 1.00 66.50 243 ASP A N 1
ATOM 1897 C CA . ASP A 1 243 ? 5.497 11.302 -44.367 1.00 66.50 243 ASP A CA 1
ATOM 1898 C C . ASP A 1 243 ? 6.429 10.967 -43.191 1.00 66.50 243 ASP A C 1
ATOM 1900 O O . ASP A 1 243 ? 6.394 9.867 -42.629 1.00 66.50 243 ASP A O 1
ATOM 1904 N N . SER A 1 244 ? 7.253 11.933 -42.773 1.00 65.94 244 SER A N 1
ATOM 1905 C CA . SER A 1 244 ? 8.174 11.771 -41.639 1.00 65.94 244 SER A CA 1
ATOM 1906 C C . SER A 1 244 ? 7.443 11.508 -40.315 1.00 65.94 244 SER A C 1
ATOM 1908 O O . SER A 1 244 ? 7.989 10.829 -39.441 1.00 65.94 244 SER A O 1
ATOM 1910 N N . ALA A 1 245 ? 6.186 11.952 -40.188 1.00 77.38 245 ALA A N 1
ATOM 1911 C CA . ALA A 1 245 ? 5.336 11.722 -39.024 1.00 77.38 245 ALA A CA 1
ATOM 1912 C C . ALA A 1 245 ? 4.560 10.392 -39.086 1.00 77.38 245 ALA A C 1
ATOM 1914 O O . ALA A 1 245 ? 4.004 9.961 -38.070 1.00 77.38 245 ALA A O 1
ATOM 1915 N N . ALA A 1 246 ? 4.515 9.698 -40.231 1.00 77.19 246 ALA A N 1
ATOM 1916 C CA . ALA A 1 246 ? 3.757 8.450 -40.364 1.00 77.19 246 ALA A CA 1
ATOM 1917 C C . ALA A 1 246 ? 4.302 7.336 -39.466 1.00 77.19 246 ALA A C 1
ATOM 1919 O O . ALA A 1 246 ? 3.531 6.537 -38.933 1.00 77.19 246 ALA A O 1
ATOM 1920 N N . LYS A 1 247 ? 5.617 7.324 -39.216 1.00 78.00 247 LYS A N 1
ATOM 1921 C CA . LYS A 1 247 ? 6.241 6.397 -38.265 1.00 78.00 247 LYS A CA 1
ATOM 1922 C C . LYS A 1 247 ? 5.708 6.605 -36.844 1.00 78.00 247 LYS A C 1
ATOM 1924 O O . LYS A 1 247 ? 5.356 5.634 -36.177 1.00 78.00 247 LYS A O 1
ATOM 1929 N N . GLU A 1 248 ? 5.650 7.850 -36.380 1.00 80.56 248 GLU A N 1
ATOM 1930 C CA . GLU A 1 248 ? 5.186 8.183 -35.028 1.00 80.56 248 GLU A CA 1
ATOM 1931 C C . GLU A 1 248 ? 3.687 7.908 -34.873 1.00 80.56 248 GLU A C 1
ATOM 1933 O O . GLU A 1 248 ? 3.274 7.273 -33.901 1.00 80.56 248 GLU A O 1
ATOM 1938 N N . LYS A 1 249 ? 2.882 8.273 -35.881 1.00 82.75 249 LYS A N 1
ATOM 1939 C CA . LYS A 1 249 ? 1.442 7.974 -35.923 1.00 82.75 249 LYS A CA 1
ATOM 1940 C C . LYS A 1 249 ? 1.170 6.467 -35.910 1.00 82.75 249 LYS A C 1
ATOM 1942 O O . LYS A 1 249 ? 0.333 6.009 -35.137 1.00 82.75 249 LYS A O 1
ATOM 1947 N N . ALA A 1 250 ? 1.887 5.682 -36.718 1.00 81.94 250 ALA A N 1
ATOM 1948 C CA . ALA A 1 250 ? 1.753 4.224 -36.742 1.00 81.94 250 ALA A CA 1
ATOM 1949 C C . ALA A 1 250 ? 2.150 3.592 -35.401 1.00 81.94 250 ALA A C 1
ATOM 1951 O O . ALA A 1 250 ? 1.465 2.689 -34.920 1.00 81.94 250 ALA A O 1
ATOM 1952 N N . GLY A 1 251 ? 3.207 4.112 -34.768 1.00 81.69 251 GLY A N 1
ATOM 1953 C CA . GLY A 1 251 ? 3.586 3.767 -33.401 1.00 81.69 251 GLY A CA 1
ATOM 1954 C C . GLY A 1 251 ? 2.452 3.997 -32.409 1.00 81.69 251 GLY A C 1
ATOM 1955 O O . GLY A 1 251 ? 2.030 3.067 -31.730 1.00 81.69 251 GLY A O 1
ATOM 1956 N N . ALA A 1 252 ? 1.900 5.210 -32.376 1.00 81.62 252 ALA A N 1
ATOM 1957 C CA . ALA A 1 252 ? 0.808 5.567 -31.473 1.00 81.62 252 ALA A CA 1
ATOM 1958 C C . ALA A 1 252 ? -0.448 4.699 -31.684 1.00 81.62 252 ALA A C 1
ATOM 1960 O O . ALA A 1 252 ? -1.069 4.246 -30.716 1.00 81.62 252 ALA A O 1
ATOM 1961 N N . VAL A 1 253 ? -0.806 4.415 -32.942 1.00 82.44 253 VAL A N 1
ATOM 1962 C CA . VAL A 1 253 ? -1.934 3.534 -33.286 1.00 82.44 253 VAL A CA 1
ATOM 1963 C C . VAL A 1 253 ? -1.687 2.105 -32.804 1.00 82.44 253 VAL A C 1
ATOM 1965 O O . VAL A 1 253 ? -2.570 1.518 -32.178 1.00 82.44 253 VAL A O 1
ATOM 1968 N N . LEU A 1 254 ? -0.497 1.547 -33.043 1.00 82.44 254 LEU A N 1
ATOM 1969 C CA . LEU A 1 254 ? -0.155 0.195 -32.599 1.00 82.44 254 LEU A CA 1
ATOM 1970 C C . LEU A 1 254 ? -0.108 0.081 -31.074 1.00 82.44 254 LEU A C 1
ATOM 1972 O O . LEU A 1 254 ? -0.630 -0.897 -30.546 1.00 82.44 254 LEU A O 1
ATOM 1976 N N . SER A 1 255 ? 0.420 1.080 -30.364 1.00 79.19 255 SER A N 1
ATOM 1977 C CA . SER A 1 255 ? 0.370 1.127 -28.897 1.00 79.19 255 SER A CA 1
ATOM 1978 C C . SER A 1 255 ? -1.075 1.140 -28.393 1.00 79.19 255 SER A C 1
ATOM 1980 O O . SER A 1 255 ? -1.442 0.360 -27.518 1.00 79.19 255 SER A O 1
ATOM 1982 N N . THR A 1 256 ? -1.934 1.962 -29.003 1.00 79.69 256 THR A N 1
ATOM 1983 C CA . THR A 1 256 ? -3.358 2.047 -28.639 1.00 79.69 256 THR A CA 1
ATOM 1984 C C . THR A 1 256 ? -4.089 0.724 -28.891 1.00 79.69 256 THR A C 1
ATOM 1986 O O . THR A 1 256 ? -4.907 0.293 -28.077 1.00 79.69 256 THR A O 1
ATOM 1989 N N . LEU A 1 257 ? -3.801 0.056 -30.011 1.00 76.75 257 LEU A N 1
ATOM 1990 C CA . LEU A 1 257 ? -4.381 -1.245 -30.345 1.00 76.75 257 LEU A CA 1
ATOM 1991 C C . LEU A 1 257 ? -3.864 -2.357 -29.432 1.00 76.75 257 LEU A C 1
ATOM 1993 O O . LEU A 1 257 ? -4.665 -3.177 -28.993 1.00 76.75 257 LEU A O 1
ATOM 1997 N N . ALA A 1 258 ? -2.568 -2.373 -29.111 1.00 73.69 258 ALA A N 1
ATOM 1998 C CA . ALA A 1 258 ? -1.980 -3.341 -28.187 1.00 73.69 258 ALA A CA 1
ATOM 1999 C C . ALA A 1 258 ? -2.664 -3.272 -26.818 1.00 73.69 258 ALA A C 1
ATOM 2001 O O . ALA A 1 258 ? -3.050 -4.300 -26.274 1.00 73.69 258 ALA A O 1
ATOM 2002 N N . VAL A 1 259 ? -2.908 -2.057 -26.325 1.00 69.06 259 VAL A N 1
ATOM 2003 C CA . VAL A 1 259 ? -3.665 -1.807 -25.097 1.00 69.06 259 VAL A CA 1
ATOM 2004 C C . VAL A 1 259 ? -5.114 -2.306 -25.224 1.00 69.06 259 VAL A C 1
ATOM 2006 O O . VAL A 1 259 ? -5.602 -2.984 -24.328 1.00 69.06 259 VAL A O 1
ATOM 2009 N N . ARG A 1 260 ? -5.821 -2.018 -26.327 1.00 69.00 260 ARG A N 1
ATOM 2010 C CA . ARG A 1 260 ? -7.230 -2.436 -26.534 1.00 69.00 260 ARG A CA 1
ATOM 2011 C C . ARG A 1 260 ? -7.445 -3.941 -26.731 1.00 69.00 260 ARG A C 1
ATOM 2013 O O . ARG A 1 260 ? -8.582 -4.390 -26.622 1.00 69.00 260 ARG A O 1
ATOM 2020 N N . LEU A 1 261 ? -6.408 -4.683 -27.106 1.00 66.94 261 LEU A N 1
ATOM 2021 C CA . LEU A 1 261 ? -6.487 -6.121 -27.389 1.00 66.94 261 LEU A CA 1
ATOM 2022 C C . LEU A 1 261 ? -6.147 -7.006 -26.181 1.00 66.94 261 LEU A C 1
ATOM 2024 O O . LEU A 1 261 ? -6.262 -8.228 -26.299 1.00 66.94 261 LEU A O 1
ATOM 2028 N N . LEU A 1 262 ? -5.733 -6.396 -25.066 1.00 59.16 262 LEU A N 1
ATOM 2029 C CA . LEU A 1 262 ? -5.612 -7.012 -23.742 1.00 59.16 262 LEU A CA 1
ATOM 2030 C C . LEU A 1 262 ? -6.966 -6.999 -23.025 1.00 59.16 262 LEU A C 1
ATOM 2032 O O . LEU A 1 262 ? -7.321 -8.054 -22.454 1.00 59.16 262 LEU A O 1
#

pLDDT: mean 83.16, std 13.78, range [26.62, 97.44]

Organism: Leishmania guyanensis (NCBI:txid5670)

Foldseek 3Di:
DDDLDPDPDDDPDDPDPVSVVVVVLVPLDCLLEFEDAAPVSVVVLQCPPVVCNQAKEKEWEALAQDDGSLVSVVSVVCLLQHRHYYLGQQVNHPRSVVVCVVLVNNDSVSPGKMKIFGADDPVPDDDDDSTDDIDIQPDDPDNGDDSVSVNVVCCVVRPPGLVNLVVCCVVVVPCVSVVVSVVSVVSSVVSSSVSSSVVVLVVLLVPQDQDDDDDDPVCCCVPPVPDPPPDDDDDDDDDCVPDVCVVVVVRVVSSVVSSVVD

Radius of gyration: 23.61 Å; chains: 1; bounding box: 48×53×74 Å

Secondary structure (DSSP, 8-state):
----S---PPP-S-SSHHHHHHHHHHTS-STTEEE--SHHHHHHHHTS-TTSTTS-EEEEE-SSSS--HHHHHHHHHTTTT-EEEE-TTTTTSHHHHHHHHHTT--SGGG-SEEEEEEPPPTT--SS--S--EEEEPP--SSSS--HHHHHHHHHHH--S-HHHHHHHHHHHT-HHHHHHHHHHHHHHHHHHHHHHHHHHHHHHHHHSPPPPP--SHHHHIIIIISPPTT---------TTT-TTHHHHHHHHHHHHHHHT-

Sequence (262 aa):
GGKALKLPIAYQGSIDIPNILSWSLSCISSSATHRIHNDVDLAHFFAQYPQYPTLPHVLYFPSKSYTPGGYLALSHRFASDAVFGVVPNAFAAPNATIIAQRYNITSIDNLPALLVLHKAAADDIGDSNEFDRVIRMPDTSSSSLSYREALLFLSTHITDTVAALVAKAKSTENQHFLKVAESRRLYMMTQLIERQADIAEEERLQVAREPIFVKDQASWAKKCVQLPKKHRCLAVFVDSTDDSAAKEKAGAVLSTLAVRLL